Protein AF-A0A950LNH9-F1 (afdb_monomer_lite)

Secondary structure (DSSP, 8-state):
-HHHHHHHHHHHHH-TT-GGGGGHHHHHHHHT-HHHHHHHHHTTTTSHHHHHHHHHHHHHTT-HHHHHHHGGGS---GGG-HHHHHHHHSSS-HHHHHHHHHHHHHS------HHHHHHHHHHHHHTT-HHHHHHHHHHHHHTT---HHHHHH-GGGTTGGGSTTHHHHHHHHHHHHHHHHHHT--

Sequence (186 aa):
LEQSTAECNTALRLDPGNYQFRSCAWAFLDLGDISRARDFVQLDAGSEWAAYVLPSLLMREGNLAEAREAVKHMPTQPRYHRDLLEACLGPRPPAEADRIAQQALTTQPVELDPEIWYYEGAIFAFCGKTDAAIHMFKLAIEQNFCAYSNLLSDPLLAKLRTNPRIDEVLTEASRCQDAVRTAAKP

Radius of gyration: 16.36 Å; chains: 1; bounding box: 38×28×47 Å

Structure (mmCIF, N/CA/C/O backbone):
data_AF-A0A950LNH9-F1
#
_entry.id   AF-A0A950LNH9-F1
#
loop_
_atom_site.group_PDB
_atom_site.id
_atom_site.type_symbol
_atom_site.label_atom_id
_atom_site.label_alt_id
_atom_site.label_comp_id
_atom_site.label_asym_id
_atom_site.label_entity_id
_atom_site.label_seq_id
_atom_site.pdbx_PDB_ins_code
_atom_site.Cartn_x
_atom_site.Cartn_y
_atom_site.Cartn_z
_atom_site.occupancy
_atom_site.B_iso_or_equiv
_atom_site.auth_seq_id
_atom_site.auth_comp_id
_atom_site.auth_asym_id
_atom_site.auth_atom_id
_atom_site.pdbx_PDB_model_num
ATOM 1 N N . LEU A 1 1 ? -3.132 -9.221 -12.613 1.00 77.62 1 LEU A N 1
ATOM 2 C CA . LEU A 1 1 ? -1.839 -9.085 -11.912 1.00 77.62 1 LEU A CA 1
ATOM 3 C C . LEU A 1 1 ? -0.804 -10.076 -12.418 1.00 77.62 1 LEU A C 1
ATOM 5 O O . LEU A 1 1 ? 0.205 -9.610 -12.911 1.00 77.62 1 LEU A O 1
ATOM 9 N N . GLU A 1 2 ? -1.062 -11.387 -12.400 1.00 84.12 2 GLU A N 1
ATOM 10 C CA . GLU A 1 2 ? -0.100 -12.410 -12.871 1.00 84.12 2 GLU A CA 1
ATOM 11 C C . GLU A 1 2 ? 0.455 -12.154 -14.283 1.00 84.12 2 GLU A C 1
ATOM 13 O O . GLU A 1 2 ? 1.656 -12.249 -14.511 1.00 84.12 2 GLU A O 1
ATOM 18 N N . GLN A 1 3 ? -0.401 -11.758 -15.233 1.00 87.94 3 GLN A N 1
ATOM 19 C CA . GLN A 1 3 ? 0.065 -11.374 -16.568 1.00 87.94 3 GLN A CA 1
ATOM 20 C C . GLN A 1 3 ? 0.948 -10.117 -16.526 1.00 87.94 3 GLN A C 1
ATOM 22 O O . GLN A 1 3 ? 1.998 -10.090 -17.152 1.00 87.94 3 GLN A O 1
ATOM 27 N N . SER A 1 4 ? 0.559 -9.098 -15.753 1.00 89.00 4 SER A N 1
ATOM 28 C CA . SER A 1 4 ? 1.340 -7.861 -15.602 1.00 89.00 4 SER A CA 1
ATOM 29 C C . SER A 1 4 ? 2.729 -8.147 -15.025 1.00 89.00 4 SER A C 1
ATOM 31 O O . SER A 1 4 ? 3.734 -7.701 -15.570 1.00 89.00 4 SER A O 1
ATOM 33 N N . THR A 1 5 ? 2.818 -8.974 -13.981 1.00 92.56 5 THR A N 1
ATOM 34 C CA . THR A 1 5 ? 4.102 -9.343 -13.377 1.00 92.56 5 THR A CA 1
ATOM 35 C C . THR A 1 5 ? 4.965 -10.205 -14.303 1.00 92.56 5 THR A C 1
ATOM 37 O O . THR A 1 5 ? 6.188 -10.035 -14.334 1.00 92.56 5 THR A O 1
ATOM 40 N N . ALA A 1 6 ? 4.362 -11.072 -15.123 1.00 94.69 6 ALA A N 1
ATOM 41 C CA . ALA A 1 6 ? 5.075 -11.808 -16.168 1.00 94.69 6 ALA A CA 1
ATOM 42 C C . ALA A 1 6 ? 5.654 -10.879 -17.254 1.00 94.69 6 ALA A C 1
ATOM 44 O O . ALA A 1 6 ? 6.815 -11.042 -17.648 1.00 94.69 6 ALA A O 1
ATOM 45 N N . GLU A 1 7 ? 4.889 -9.878 -17.694 1.00 96.19 7 GLU A N 1
ATOM 46 C CA . GLU A 1 7 ? 5.359 -8.868 -18.648 1.00 96.19 7 GLU A CA 1
ATOM 47 C C . GLU A 1 7 ? 6.460 -7.992 -18.044 1.00 96.19 7 GLU A C 1
ATOM 49 O O . GLU A 1 7 ? 7.495 -7.797 -18.675 1.00 96.19 7 GLU A O 1
ATOM 54 N N . CYS A 1 8 ? 6.323 -7.560 -16.787 1.00 96.94 8 CYS A N 1
ATOM 55 C CA . CYS A 1 8 ? 7.369 -6.837 -16.057 1.00 96.94 8 CYS A CA 1
ATOM 56 C C . CYS A 1 8 ? 8.691 -7.617 -16.003 1.00 96.94 8 CYS A C 1
ATOM 58 O O . CYS A 1 8 ? 9.764 -7.062 -16.245 1.00 96.94 8 CYS A O 1
ATOM 60 N N . ASN A 1 9 ? 8.635 -8.925 -15.733 1.00 96.75 9 ASN A N 1
ATOM 61 C CA . ASN A 1 9 ? 9.821 -9.782 -15.757 1.00 96.75 9 ASN A CA 1
ATOM 62 C C . ASN A 1 9 ? 10.432 -9.898 -17.158 1.00 96.75 9 ASN A C 1
ATOM 64 O O . ASN A 1 9 ? 11.656 -9.932 -17.298 1.00 96.75 9 ASN A O 1
ATOM 68 N N . THR A 1 10 ? 9.597 -9.958 -18.195 1.00 97.75 10 THR A N 1
ATOM 69 C CA . THR A 1 10 ? 10.066 -9.995 -19.582 1.00 97.75 10 THR A CA 1
ATOM 70 C C . THR A 1 10 ? 10.716 -8.677 -19.981 1.00 97.75 10 THR A C 1
ATOM 72 O O . THR A 1 10 ? 11.827 -8.705 -20.506 1.00 97.75 10 THR A O 1
ATOM 75 N N . ALA A 1 11 ? 10.090 -7.545 -19.663 1.00 96.50 11 ALA A N 1
ATOM 76 C CA . ALA A 1 11 ? 10.623 -6.212 -19.910 1.00 96.50 11 ALA A CA 1
ATOM 77 C C . ALA A 1 11 ? 11.984 -6.018 -19.228 1.00 96.50 11 ALA A C 1
ATOM 79 O O . ALA A 1 11 ? 12.954 -5.658 -19.892 1.00 96.50 11 ALA A O 1
ATOM 80 N N . LEU A 1 12 ? 12.101 -6.369 -17.942 1.00 96.44 12 LEU A N 1
ATOM 81 C CA . LEU A 1 12 ? 13.366 -6.254 -17.215 1.00 96.44 12 LEU A CA 1
ATOM 82 C C . LEU A 1 12 ? 14.458 -7.174 -17.783 1.00 96.44 12 LEU A C 1
ATOM 84 O O . LEU A 1 12 ? 15.626 -6.811 -17.807 1.00 96.44 12 LEU A O 1
ATOM 88 N N . ARG A 1 13 ? 14.104 -8.366 -18.272 1.00 96.56 13 ARG A N 1
ATOM 89 C CA . ARG A 1 13 ? 15.067 -9.261 -18.934 1.00 96.56 13 ARG A CA 1
ATOM 90 C C . ARG A 1 13 ? 15.568 -8.696 -20.267 1.00 96.56 13 ARG A C 1
ATOM 92 O O . ARG A 1 13 ? 16.703 -8.979 -20.641 1.00 96.56 13 ARG A O 1
ATOM 99 N N . LEU A 1 14 ? 14.729 -7.951 -20.985 1.00 97.56 14 LEU A N 1
ATOM 100 C CA . LEU A 1 14 ? 15.099 -7.302 -22.245 1.00 97.56 14 LEU A CA 1
ATOM 101 C C . LEU A 1 14 ? 15.956 -6.050 -22.015 1.00 97.56 14 LEU A C 1
ATOM 103 O O . LEU A 1 14 ? 16.849 -5.786 -22.816 1.00 97.56 14 LEU A O 1
ATOM 107 N N . ASP A 1 15 ? 15.716 -5.317 -20.925 1.00 96.62 15 ASP A N 1
ATOM 108 C CA . ASP A 1 15 ? 16.447 -4.094 -20.575 1.00 96.62 15 ASP A CA 1
ATOM 109 C C . ASP A 1 15 ? 16.692 -3.988 -19.047 1.00 96.62 15 ASP A C 1
ATOM 111 O O . ASP A 1 15 ? 15.945 -3.314 -18.329 1.00 96.62 15 ASP A O 1
ATOM 115 N N . PRO A 1 16 ? 17.731 -4.670 -18.514 1.00 92.94 16 PRO A N 1
ATOM 116 C CA . PRO A 1 16 ? 17.936 -4.829 -17.067 1.00 92.94 16 PRO A CA 1
ATOM 117 C C . PRO A 1 16 ? 18.262 -3.549 -16.291 1.00 92.94 16 PRO A C 1
ATOM 119 O O . PRO A 1 16 ? 18.144 -3.535 -15.068 1.00 92.94 16 PRO A O 1
ATOM 122 N N . GLY A 1 17 ? 18.714 -2.492 -16.971 1.00 89.12 17 GLY A N 1
ATOM 123 C CA . GLY A 1 17 ? 19.120 -1.227 -16.346 1.00 89.12 17 GLY A CA 1
ATOM 124 C C . GLY A 1 17 ? 18.025 -0.162 -16.324 1.00 89.12 17 GLY A C 1
ATOM 125 O O . GLY A 1 17 ? 18.263 0.960 -15.877 1.00 89.12 17 GLY A O 1
ATOM 126 N N . ASN A 1 18 ? 16.838 -0.472 -16.844 1.00 94.62 18 ASN A N 1
ATOM 127 C CA . ASN A 1 18 ? 15.805 0.526 -17.053 1.00 94.62 18 ASN A CA 1
ATOM 128 C C . ASN A 1 18 ? 14.981 0.781 -15.792 1.00 94.62 18 ASN A C 1
ATOM 130 O O . ASN A 1 18 ? 14.003 0.092 -15.492 1.00 94.62 18 ASN A O 1
ATOM 134 N N . TYR A 1 19 ? 15.350 1.844 -15.081 1.00 93.94 19 TYR A N 1
ATOM 135 C CA . TYR A 1 19 ? 14.662 2.275 -13.866 1.00 93.94 19 TYR A CA 1
ATOM 136 C C . TYR A 1 19 ? 13.188 2.659 -14.077 1.00 93.94 19 TYR A C 1
ATOM 138 O O . TYR A 1 19 ? 12.436 2.737 -13.107 1.00 93.94 19 TYR A O 1
ATOM 146 N N . GLN A 1 20 ? 12.725 2.864 -15.318 1.00 94.00 20 GLN A N 1
ATOM 147 C CA . GLN A 1 20 ? 11.307 3.134 -15.592 1.00 94.00 20 GLN A CA 1
ATOM 148 C C . GLN A 1 20 ? 10.410 1.948 -15.228 1.00 94.00 20 GLN A C 1
ATOM 150 O O . GLN A 1 20 ? 9.233 2.142 -14.936 1.00 94.00 20 GLN A O 1
ATOM 155 N N . PHE A 1 21 ? 10.957 0.730 -15.166 1.00 95.94 21 PHE A N 1
ATOM 156 C CA . PHE A 1 21 ? 10.206 -0.446 -14.732 1.00 95.94 21 PHE A CA 1
ATOM 157 C C . PHE A 1 21 ? 9.974 -0.500 -13.220 1.00 95.94 21 PHE A C 1
ATOM 159 O O . PHE A 1 21 ? 9.272 -1.395 -12.761 1.00 95.94 21 PHE A O 1
ATOM 166 N N . ARG A 1 22 ? 10.498 0.449 -12.430 1.00 95.38 22 ARG A N 1
ATOM 167 C CA . ARG A 1 22 ? 10.314 0.499 -10.967 1.00 95.38 22 ARG A CA 1
ATOM 168 C C . ARG A 1 22 ? 8.854 0.349 -10.526 1.00 95.38 22 ARG A C 1
ATOM 170 O O . ARG A 1 22 ? 8.584 -0.318 -9.534 1.00 95.38 22 ARG A O 1
ATOM 177 N N . SER A 1 23 ? 7.900 0.895 -11.288 1.00 92.94 23 SER A N 1
ATOM 178 C CA . SER A 1 23 ? 6.466 0.828 -10.970 1.00 92.94 23 SER A CA 1
ATOM 179 C C . SER A 1 23 ? 5.910 -0.597 -10.970 1.00 92.94 23 SER A C 1
ATOM 181 O O . SER A 1 23 ? 4.944 -0.858 -10.256 1.00 92.94 23 SER A O 1
ATOM 183 N N . CYS A 1 24 ? 6.557 -1.543 -11.661 1.00 95.25 24 CYS A N 1
ATOM 184 C CA . CYS A 1 24 ? 6.225 -2.965 -11.580 1.00 95.25 24 CYS A CA 1
ATOM 185 C C . CYS A 1 24 ? 6.283 -3.508 -10.147 1.00 95.25 24 CYS A C 1
ATOM 187 O O . CYS A 1 24 ? 5.613 -4.499 -9.860 1.00 95.25 24 CYS A O 1
ATOM 189 N N . ALA A 1 25 ? 7.027 -2.860 -9.238 1.00 94.75 25 ALA A N 1
ATOM 190 C CA . ALA A 1 25 ? 7.051 -3.223 -7.826 1.00 94.75 25 ALA A CA 1
ATOM 191 C C . ALA A 1 25 ? 5.642 -3.319 -7.220 1.00 94.75 25 ALA A C 1
ATOM 193 O O . ALA A 1 25 ? 5.384 -4.264 -6.482 1.00 94.75 25 ALA A O 1
ATOM 194 N N . TRP A 1 26 ? 4.720 -2.410 -7.566 1.00 90.62 26 TRP A N 1
ATOM 195 C CA . TRP A 1 26 ? 3.351 -2.418 -7.034 1.00 90.62 26 TRP A CA 1
ATOM 196 C C . TRP A 1 26 ? 2.591 -3.691 -7.398 1.00 90.62 26 TRP A C 1
ATOM 198 O O . TRP A 1 26 ? 2.039 -4.343 -6.518 1.00 90.62 26 TRP A O 1
ATOM 208 N N . ALA A 1 27 ? 2.685 -4.141 -8.652 1.00 88.81 27 ALA A N 1
ATOM 209 C CA . ALA A 1 27 ? 2.035 -5.377 -9.084 1.00 88.81 27 ALA A CA 1
ATOM 210 C C . ALA A 1 27 ? 2.547 -6.617 -8.324 1.00 88.81 27 ALA A C 1
ATOM 212 O O . ALA A 1 27 ? 1.777 -7.542 -8.063 1.00 88.81 27 ALA A O 1
ATOM 213 N N . PHE A 1 28 ? 3.833 -6.646 -7.954 1.00 91.56 28 PHE A N 1
ATOM 214 C CA . PHE A 1 28 ? 4.399 -7.716 -7.125 1.00 91.56 28 PHE A CA 1
ATOM 215 C C . PHE A 1 28 ? 4.019 -7.577 -5.644 1.00 91.56 28 PHE A C 1
ATOM 217 O O . PHE A 1 28 ? 3.692 -8.587 -5.022 1.00 91.56 28 PHE A O 1
ATOM 224 N N . LEU A 1 29 ? 3.993 -6.355 -5.091 1.00 88.88 29 LEU A N 1
ATOM 225 C CA . LEU A 1 29 ? 3.504 -6.096 -3.728 1.00 88.88 29 LEU A CA 1
ATOM 226 C C . LEU A 1 29 ? 2.059 -6.571 -3.564 1.00 88.88 29 LEU A C 1
ATOM 228 O O . LEU A 1 29 ? 1.738 -7.232 -2.577 1.00 88.88 29 LEU A O 1
ATOM 232 N N . ASP A 1 30 ? 1.221 -6.293 -4.557 1.00 78.81 30 ASP A N 1
ATOM 233 C CA . ASP A 1 30 ? -0.188 -6.674 -4.586 1.00 78.81 30 ASP A CA 1
ATOM 234 C C . ASP A 1 30 ? -0.394 -8.192 -4.658 1.00 78.81 30 ASP A C 1
ATOM 236 O O . ASP A 1 30 ? -1.303 -8.736 -4.027 1.00 78.81 30 ASP A O 1
ATOM 240 N N . LEU A 1 31 ? 0.474 -8.902 -5.385 1.00 81.06 31 LEU A N 1
ATOM 241 C CA . LEU A 1 31 ? 0.500 -10.369 -5.405 1.00 81.06 31 LEU A CA 1
ATOM 242 C C . LEU A 1 31 ? 1.122 -10.986 -4.143 1.00 81.06 31 LEU A C 1
ATOM 244 O O . LEU A 1 31 ? 1.072 -12.204 -3.980 1.00 81.06 31 LEU A O 1
ATOM 248 N N . GLY A 1 32 ? 1.702 -10.177 -3.254 1.00 83.00 32 GLY A N 1
ATOM 249 C CA . GLY A 1 32 ? 2.413 -10.651 -2.068 1.00 83.00 32 GLY A CA 1
ATOM 250 C C . GLY A 1 32 ? 3.815 -11.199 -2.354 1.00 83.00 32 GLY A C 1
ATOM 251 O O . GLY A 1 32 ? 4.448 -11.742 -1.449 1.00 83.00 32 GLY A O 1
ATOM 252 N N . ASP A 1 33 ? 4.339 -11.039 -3.572 1.00 90.38 33 ASP A N 1
ATOM 253 C CA . ASP A 1 33 ? 5.719 -11.397 -3.913 1.00 90.38 33 ASP A CA 1
ATOM 254 C C . ASP A 1 33 ? 6.658 -10.242 -3.549 1.00 90.38 33 ASP A C 1
ATOM 256 O O . ASP A 1 33 ? 7.157 -9.480 -4.384 1.00 90.38 33 ASP A O 1
ATOM 260 N N . ILE A 1 34 ? 6.861 -10.081 -2.243 1.00 92.19 34 ILE A N 1
ATOM 261 C CA . ILE A 1 34 ? 7.581 -8.926 -1.710 1.00 92.19 34 ILE A CA 1
ATOM 262 C C . ILE A 1 34 ? 9.068 -8.960 -2.079 1.00 92.19 34 ILE A C 1
ATOM 264 O O . ILE A 1 34 ? 9.669 -7.915 -2.334 1.00 92.19 34 ILE A O 1
ATOM 268 N N . SER A 1 35 ? 9.647 -10.162 -2.191 1.00 93.06 35 SER A N 1
ATOM 269 C CA . SER A 1 35 ? 11.028 -10.331 -2.646 1.00 93.06 35 SER A CA 1
ATOM 270 C C . SER A 1 35 ? 11.196 -9.776 -4.053 1.00 93.06 35 SER A C 1
ATOM 272 O O . SER A 1 35 ? 12.129 -9.017 -4.303 1.00 93.06 35 SER A O 1
ATOM 274 N N . ARG A 1 36 ? 10.284 -10.106 -4.974 1.00 94.88 36 ARG A N 1
ATOM 275 C CA . ARG A 1 36 ? 10.401 -9.610 -6.342 1.00 94.88 36 ARG A CA 1
ATOM 276 C C . ARG A 1 36 ? 10.071 -8.128 -6.447 1.00 94.88 36 ARG A C 1
ATOM 278 O O . ARG A 1 36 ? 10.726 -7.417 -7.205 1.00 94.88 36 ARG A O 1
ATOM 285 N N . ALA A 1 37 ? 9.121 -7.634 -5.653 1.00 95.44 37 ALA A N 1
ATOM 286 C CA . ALA A 1 37 ? 8.856 -6.202 -5.561 1.00 95.44 37 ALA A CA 1
ATOM 287 C C . ALA A 1 37 ? 10.114 -5.411 -5.173 1.00 95.44 37 ALA A C 1
ATOM 289 O O . ALA A 1 37 ? 10.392 -4.363 -5.758 1.00 95.44 37 ALA A O 1
ATOM 290 N N . ARG A 1 38 ? 10.906 -5.935 -4.229 1.00 95.56 38 ARG A N 1
ATOM 291 C CA . ARG A 1 38 ? 12.163 -5.323 -3.787 1.00 95.56 38 ARG A CA 1
ATOM 292 C C . ARG A 1 38 ? 13.163 -5.168 -4.929 1.00 95.56 38 ARG A C 1
ATOM 294 O O . ARG A 1 38 ? 13.759 -4.100 -5.033 1.00 95.56 38 ARG A O 1
ATOM 301 N N . ASP A 1 39 ? 13.304 -6.167 -5.799 1.00 95.56 39 ASP A N 1
ATOM 302 C CA . ASP A 1 39 ? 14.185 -6.076 -6.973 1.00 95.56 39 ASP A CA 1
ATOM 303 C C . ASP A 1 39 ? 13.817 -4.879 -7.863 1.00 95.56 39 ASP A C 1
ATOM 305 O O . ASP A 1 39 ? 14.692 -4.130 -8.291 1.00 95.56 39 ASP A O 1
ATOM 309 N N . PHE A 1 40 ? 12.518 -4.662 -8.098 1.00 96.69 40 PHE A N 1
ATOM 310 C CA . PHE A 1 40 ? 12.034 -3.532 -8.894 1.00 96.69 40 PHE A CA 1
ATOM 311 C C . PHE A 1 40 ? 12.202 -2.188 -8.182 1.00 96.69 40 PHE A C 1
ATOM 313 O O . PHE A 1 40 ? 12.528 -1.199 -8.837 1.00 96.69 40 PHE A O 1
ATOM 320 N N . VAL A 1 41 ? 12.049 -2.136 -6.852 1.00 96.19 41 VAL A N 1
ATOM 321 C CA . VAL A 1 41 ? 12.338 -0.914 -6.082 1.00 96.19 41 VAL A CA 1
ATOM 322 C C . VAL A 1 41 ? 13.813 -0.522 -6.194 1.00 96.19 41 VAL A C 1
ATOM 324 O O . VAL A 1 41 ? 14.126 0.661 -6.325 1.00 96.19 41 VAL A O 1
ATOM 327 N N . GLN A 1 42 ? 14.721 -1.502 -6.200 1.00 95.19 42 GLN A N 1
ATOM 328 C CA . GLN A 1 42 ? 16.160 -1.249 -6.304 1.00 95.19 42 GLN A CA 1
ATOM 329 C C . GLN A 1 42 ? 16.601 -0.696 -7.662 1.00 95.19 42 GLN A C 1
ATOM 331 O O . GLN A 1 42 ? 17.677 -0.105 -7.744 1.00 95.19 42 GLN A O 1
ATOM 336 N N . LEU A 1 43 ? 15.775 -0.810 -8.709 1.00 96.19 43 LEU A N 1
ATOM 337 C CA . LEU A 1 43 ? 16.070 -0.185 -10.002 1.00 96.19 43 LEU A CA 1
ATOM 338 C C . LEU A 1 43 ? 16.156 1.344 -9.909 1.00 96.19 43 LEU A C 1
ATOM 340 O O . LEU A 1 43 ? 16.812 1.964 -10.740 1.00 96.19 43 LEU A O 1
ATOM 344 N N . ASP A 1 44 ? 15.509 1.944 -8.908 1.00 96.12 44 ASP A N 1
ATOM 345 C CA . ASP A 1 44 ? 15.474 3.391 -8.687 1.00 96.12 44 ASP A CA 1
ATOM 346 C C . ASP A 1 44 ? 15.974 3.768 -7.283 1.00 96.12 44 ASP A C 1
ATOM 348 O O . ASP A 1 44 ? 15.444 4.667 -6.622 1.00 96.12 44 ASP A O 1
ATOM 352 N N . ALA A 1 45 ? 16.974 3.033 -6.787 1.00 94.50 45 ALA A N 1
ATOM 353 C CA . ALA A 1 45 ? 17.539 3.227 -5.457 1.00 94.50 45 ALA A CA 1
ATOM 354 C C . ALA A 1 45 ? 18.020 4.675 -5.233 1.00 94.50 45 ALA A C 1
ATOM 356 O O . ALA A 1 45 ? 18.727 5.257 -6.054 1.00 94.50 45 ALA A O 1
ATOM 357 N N . GLY A 1 46 ? 17.654 5.252 -4.085 1.00 93.12 46 GLY A N 1
ATOM 358 C CA . GLY A 1 46 ? 18.011 6.627 -3.709 1.00 93.12 46 GLY A CA 1
ATOM 359 C C . GLY A 1 46 ? 17.099 7.717 -4.283 1.00 93.12 46 GLY A C 1
ATOM 360 O O . GLY A 1 46 ? 17.268 8.885 -3.937 1.00 93.12 46 GLY A O 1
ATOM 361 N N . SER A 1 47 ? 16.123 7.361 -5.119 1.00 95.50 47 SER A N 1
ATOM 362 C CA . SER A 1 47 ? 15.122 8.302 -5.624 1.00 95.50 47 SER A CA 1
ATOM 363 C C . SER A 1 47 ? 14.057 8.664 -4.584 1.00 95.50 47 SER A C 1
ATOM 365 O O . SER A 1 47 ? 13.816 7.947 -3.608 1.00 95.50 47 SER A O 1
ATOM 367 N N . GLU A 1 48 ? 13.341 9.758 -4.857 1.00 94.50 48 GLU A N 1
ATOM 368 C CA . GLU A 1 48 ? 12.120 10.135 -4.138 1.00 94.50 48 GLU A CA 1
ATOM 369 C C . GLU A 1 48 ? 11.073 9.004 -4.164 1.00 94.50 48 GLU A C 1
ATOM 371 O O . GLU A 1 48 ? 10.444 8.699 -3.150 1.00 94.50 48 GLU A O 1
ATOM 376 N N . TRP A 1 49 ? 10.917 8.349 -5.318 1.00 94.50 49 TRP A N 1
ATOM 377 C CA . TRP A 1 49 ? 9.940 7.281 -5.509 1.00 94.50 49 TRP A CA 1
ATOM 378 C C . TRP A 1 49 ? 10.287 6.042 -4.674 1.00 94.50 49 TRP A C 1
ATOM 380 O O . TRP A 1 49 ? 9.417 5.494 -3.998 1.00 94.50 49 TRP A O 1
ATOM 390 N N . ALA A 1 50 ? 11.558 5.634 -4.642 1.00 96.06 50 ALA A N 1
ATOM 391 C CA . ALA A 1 50 ? 11.987 4.501 -3.826 1.00 96.06 50 ALA A CA 1
ATOM 392 C C . ALA A 1 50 ? 11.820 4.790 -2.327 1.00 96.06 50 ALA A C 1
ATOM 394 O O . ALA A 1 50 ? 11.384 3.912 -1.582 1.00 96.06 50 ALA A O 1
ATOM 395 N N . ALA A 1 51 ? 12.090 6.026 -1.888 1.00 96.50 51 ALA A N 1
ATOM 396 C CA . ALA A 1 51 ? 11.845 6.449 -0.508 1.00 96.50 51 ALA A CA 1
ATOM 397 C C . ALA A 1 51 ? 10.352 6.408 -0.131 1.00 96.50 51 ALA A C 1
ATOM 399 O O . ALA A 1 51 ? 10.021 6.077 1.006 1.00 96.50 51 ALA A O 1
ATOM 400 N N . TYR A 1 52 ? 9.455 6.698 -1.078 1.00 95.12 52 TYR A N 1
ATOM 401 C CA . TYR A 1 52 ? 8.005 6.561 -0.907 1.00 95.12 52 TYR A CA 1
ATOM 402 C C . TYR A 1 52 ? 7.553 5.093 -0.791 1.00 95.12 52 TYR A C 1
ATOM 404 O O . TYR A 1 52 ? 6.767 4.758 0.094 1.00 95.12 52 TYR A O 1
ATOM 412 N N . VAL A 1 53 ? 8.050 4.199 -1.651 1.00 95.44 53 VAL A N 1
ATOM 413 C CA . VAL A 1 53 ? 7.588 2.796 -1.688 1.00 95.44 53 VAL A CA 1
ATOM 414 C C . VAL A 1 53 ? 8.167 1.953 -0.548 1.00 95.44 53 VAL A C 1
ATOM 416 O O . VAL A 1 53 ? 7.507 1.031 -0.063 1.00 95.44 53 VAL A O 1
ATOM 419 N N . LEU A 1 54 ? 9.381 2.264 -0.085 1.00 96.06 54 LEU A N 1
ATOM 420 C CA . LEU A 1 54 ? 10.120 1.434 0.869 1.00 96.06 54 LEU A CA 1
ATOM 421 C C . LEU A 1 54 ? 9.351 1.113 2.171 1.00 96.06 54 LEU A C 1
ATOM 423 O O . LEU A 1 54 ? 9.313 -0.065 2.535 1.00 96.06 54 LEU A O 1
ATOM 427 N N . PRO A 1 55 ? 8.698 2.065 2.870 1.00 96.00 55 PRO A N 1
ATOM 428 C CA . PRO A 1 55 ? 7.926 1.744 4.074 1.00 96.00 55 PRO A CA 1
ATOM 429 C C . PRO A 1 55 ? 6.791 0.754 3.798 1.00 96.00 55 PRO A C 1
ATOM 431 O O . PRO A 1 55 ? 6.604 -0.193 4.556 1.00 96.00 55 PRO A O 1
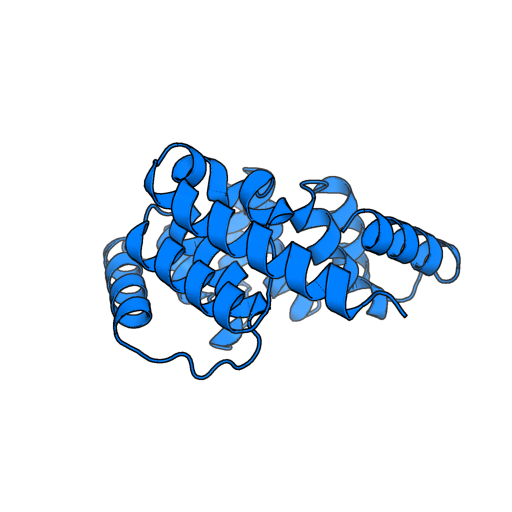ATOM 434 N N . SER A 1 56 ? 6.087 0.916 2.675 1.00 94.25 56 SER A N 1
ATOM 435 C CA . SER A 1 56 ? 5.001 0.026 2.237 1.00 94.25 56 SER A CA 1
ATOM 436 C C . SER A 1 56 ? 5.464 -1.405 2.016 1.00 94.25 56 SER A C 1
ATOM 438 O O . SER A 1 56 ? 4.740 -2.351 2.335 1.00 94.25 56 SER A O 1
ATOM 440 N N . LEU A 1 57 ? 6.659 -1.552 1.446 1.00 95.69 57 LEU A N 1
ATOM 441 C CA . LEU A 1 57 ? 7.299 -2.836 1.217 1.00 95.69 57 LEU A CA 1
ATOM 442 C C . LEU A 1 57 ? 7.658 -3.489 2.557 1.00 95.69 57 LEU A C 1
ATOM 444 O O . LEU A 1 57 ? 7.224 -4.605 2.829 1.00 95.69 57 LEU A O 1
ATOM 448 N N . LEU A 1 58 ? 8.351 -2.760 3.437 1.00 96.06 58 LEU A N 1
ATOM 449 C CA . LEU A 1 58 ? 8.769 -3.249 4.757 1.00 96.06 58 LEU A CA 1
ATOM 450 C C . LEU A 1 58 ? 7.579 -3.644 5.643 1.00 96.06 58 LEU A C 1
ATOM 452 O O . LEU A 1 58 ? 7.632 -4.657 6.340 1.00 96.06 58 LEU A O 1
ATOM 456 N N . MET A 1 59 ? 6.47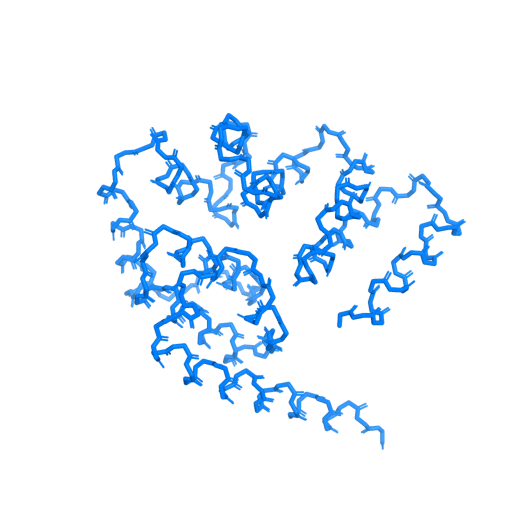5 -2.893 5.593 1.00 95.31 59 MET A N 1
ATO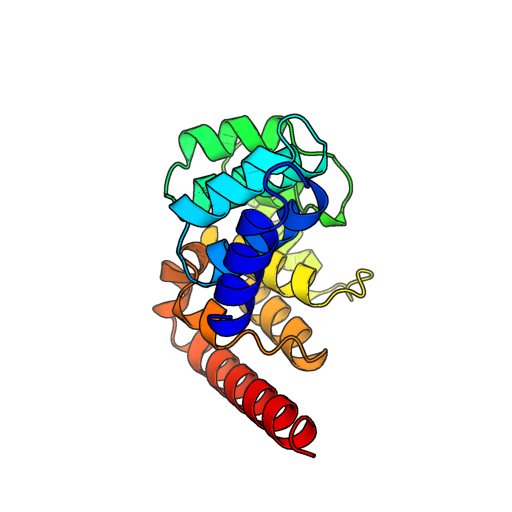M 457 C CA . MET A 1 59 ? 5.249 -3.248 6.313 1.00 95.31 59 MET A CA 1
ATOM 458 C C . MET A 1 59 ? 4.660 -4.577 5.833 1.00 95.31 59 MET A C 1
ATOM 460 O O . MET A 1 59 ? 4.213 -5.371 6.660 1.00 95.31 59 MET A O 1
ATOM 464 N N . ARG A 1 60 ? 4.685 -4.845 4.521 1.00 93.31 60 ARG A N 1
ATOM 465 C CA . ARG A 1 60 ? 4.189 -6.104 3.942 1.00 93.31 60 ARG A CA 1
ATOM 466 C C . ARG A 1 60 ? 5.112 -7.293 4.207 1.00 93.31 60 ARG A C 1
ATOM 468 O O . ARG A 1 60 ? 4.623 -8.413 4.297 1.00 93.31 60 ARG A O 1
ATOM 475 N N . GLU A 1 61 ? 6.405 -7.057 4.418 1.00 92.69 61 GLU A N 1
ATOM 476 C CA . GLU A 1 61 ? 7.343 -8.069 4.937 1.00 92.69 61 GLU A CA 1
ATOM 477 C C . GLU A 1 61 ? 7.174 -8.334 6.442 1.00 92.69 61 GLU A C 1
ATOM 479 O O . GLU A 1 61 ? 7.747 -9.282 6.975 1.00 92.69 61 GLU A O 1
ATOM 484 N N . GLY A 1 62 ? 6.420 -7.489 7.153 1.00 93.19 62 GLY A N 1
ATOM 485 C CA . GLY A 1 62 ? 6.310 -7.529 8.611 1.00 93.19 62 GLY A CA 1
ATOM 486 C C . GLY A 1 62 ? 7.484 -6.868 9.345 1.00 93.19 62 GLY A C 1
ATOM 487 O O . GLY A 1 62 ? 7.537 -6.913 10.575 1.00 93.19 62 GLY A O 1
ATOM 488 N N . ASN A 1 63 ? 8.399 -6.205 8.633 1.00 96.06 63 ASN A N 1
ATOM 489 C CA . ASN A 1 63 ? 9.541 -5.505 9.216 1.00 96.06 63 ASN A CA 1
ATOM 490 C C . ASN A 1 63 ? 9.162 -4.087 9.684 1.00 96.06 63 ASN A C 1
ATOM 492 O O . ASN A 1 63 ? 9.576 -3.067 9.130 1.00 96.06 63 ASN A O 1
ATOM 496 N N . LEU A 1 64 ? 8.332 -4.019 10.728 1.00 95.94 64 LEU A N 1
ATOM 497 C CA . LEU A 1 64 ? 7.759 -2.759 11.218 1.00 95.94 64 LEU A CA 1
ATOM 498 C C . LEU A 1 64 ? 8.799 -1.800 11.813 1.00 95.94 64 LEU A C 1
ATOM 500 O O . LEU A 1 64 ? 8.604 -0.586 11.774 1.00 95.94 64 LEU A O 1
ATOM 504 N N . ALA A 1 65 ? 9.893 -2.332 12.364 1.00 96.31 65 ALA A N 1
ATOM 505 C CA . ALA A 1 65 ? 10.966 -1.520 12.926 1.00 96.31 65 ALA A CA 1
ATOM 506 C C . ALA A 1 65 ? 11.685 -0.726 11.828 1.00 96.31 65 ALA A C 1
ATOM 508 O O . ALA A 1 65 ? 11.830 0.489 11.947 1.00 96.31 65 ALA A O 1
ATOM 509 N N . GLU A 1 66 ? 12.061 -1.383 10.729 1.00 96.88 66 GLU A N 1
ATOM 510 C CA . GLU A 1 66 ? 12.663 -0.693 9.587 1.00 96.88 66 GLU A CA 1
ATOM 511 C C . GLU A 1 66 ? 11.652 0.200 8.868 1.00 96.88 66 GLU A C 1
ATOM 513 O O . GLU A 1 66 ? 12.006 1.310 8.478 1.00 96.88 66 GLU A O 1
ATOM 518 N N . ALA A 1 67 ? 10.383 -0.215 8.750 1.00 97.31 67 ALA A N 1
ATOM 519 C CA . ALA A 1 67 ? 9.339 0.632 8.168 1.00 97.31 67 ALA A CA 1
ATOM 520 C C . ALA A 1 67 ? 9.211 1.969 8.922 1.00 97.31 67 ALA A C 1
ATOM 522 O O . ALA A 1 67 ? 9.090 3.032 8.308 1.00 97.31 67 ALA A O 1
ATOM 523 N N . ARG A 1 68 ? 9.293 1.925 10.260 1.00 96.69 68 ARG A N 1
ATOM 524 C CA . ARG A 1 68 ? 9.261 3.105 11.134 1.00 96.69 68 ARG A CA 1
ATOM 525 C C . ARG A 1 68 ? 10.461 4.034 10.948 1.00 96.69 68 ARG A C 1
ATOM 527 O O . ARG A 1 68 ? 10.327 5.239 11.160 1.00 96.69 68 ARG A O 1
ATOM 534 N N . GLU A 1 69 ? 11.625 3.512 10.589 1.00 96.88 69 GLU A N 1
ATOM 535 C CA . GLU A 1 69 ? 12.774 4.355 10.254 1.00 96.88 69 GLU A CA 1
ATOM 536 C C . GLU A 1 69 ? 12.645 4.911 8.832 1.00 96.88 69 GLU A C 1
ATOM 538 O O . GLU A 1 69 ? 12.811 6.112 8.623 1.00 96.88 69 GLU A O 1
ATOM 543 N N . ALA A 1 70 ? 12.238 4.079 7.873 1.00 96.56 70 ALA A N 1
ATOM 544 C CA . ALA A 1 70 ? 12.087 4.460 6.473 1.00 96.56 70 ALA A CA 1
ATOM 545 C C . ALA A 1 70 ? 11.056 5.585 6.265 1.00 96.56 70 ALA A C 1
ATOM 547 O O . ALA A 1 70 ? 11.311 6.508 5.491 1.00 96.56 70 ALA A O 1
ATOM 548 N N . VAL A 1 71 ? 9.933 5.579 7.000 1.00 96.75 71 VAL A N 1
ATOM 549 C CA . VAL A 1 71 ? 8.885 6.615 6.876 1.00 96.75 71 VAL A CA 1
ATOM 550 C C . VAL A 1 71 ? 9.411 8.032 7.160 1.00 96.75 71 VAL A C 1
ATOM 552 O O . VAL A 1 71 ? 8.929 9.006 6.588 1.00 96.75 71 VAL A O 1
ATOM 555 N N . LYS A 1 72 ? 10.463 8.177 7.980 1.00 94.38 72 LYS A N 1
ATOM 556 C CA . LYS A 1 72 ? 11.067 9.485 8.301 1.00 94.38 72 LYS A CA 1
ATOM 557 C C . LYS A 1 72 ? 11.726 10.141 7.087 1.00 94.38 72 LYS A C 1
ATOM 559 O O . LYS A 1 72 ? 11.838 11.369 7.041 1.00 94.38 72 LYS A O 1
ATOM 564 N N . HIS A 1 73 ? 12.144 9.323 6.124 1.00 94.56 73 HIS A N 1
ATOM 565 C CA . HIS A 1 73 ? 12.795 9.733 4.884 1.00 94.56 73 HIS A CA 1
ATOM 566 C C . HIS A 1 73 ? 11.817 9.869 3.716 1.00 94.56 73 HIS A C 1
ATOM 568 O O . HIS A 1 73 ? 12.237 10.239 2.621 1.00 94.56 73 HIS A O 1
ATOM 574 N N . MET A 1 74 ? 10.523 9.605 3.935 1.00 95.94 74 MET A N 1
ATOM 575 C CA . MET A 1 74 ? 9.528 9.776 2.888 1.00 95.94 74 MET A CA 1
ATOM 576 C C . MET A 1 74 ? 9.397 11.242 2.466 1.00 95.94 74 MET A C 1
ATOM 578 O O . MET A 1 74 ? 9.494 12.151 3.304 1.00 95.94 74 MET A O 1
ATOM 582 N N . PRO A 1 75 ? 9.079 11.486 1.192 1.00 94.81 75 PRO A N 1
ATOM 583 C CA . PRO A 1 75 ? 8.683 12.806 0.728 1.00 94.81 75 PRO A CA 1
ATOM 584 C C . PRO A 1 75 ? 7.381 13.261 1.422 1.00 94.81 75 PRO A C 1
ATOM 586 O O . PRO A 1 75 ? 6.608 12.444 1.925 1.00 94.81 75 PRO A O 1
ATOM 589 N N . THR A 1 76 ? 7.141 14.571 1.499 1.00 93.44 76 THR A N 1
ATOM 590 C CA . THR A 1 76 ? 6.034 15.155 2.287 1.00 93.44 76 THR A CA 1
ATOM 591 C C . THR A 1 76 ? 4.798 15.512 1.462 1.00 93.44 76 THR A C 1
ATOM 593 O O . THR A 1 76 ? 3.855 16.094 2.001 1.00 93.44 76 THR A O 1
ATOM 596 N N . GLN A 1 77 ? 4.778 15.192 0.165 1.00 90.69 77 GLN A N 1
ATOM 597 C CA . GLN A 1 77 ? 3.615 15.429 -0.684 1.00 90.69 77 GLN A CA 1
ATOM 598 C C . GLN A 1 77 ? 2.407 14.639 -0.142 1.00 90.69 77 GLN A C 1
ATOM 600 O O . GLN A 1 77 ? 2.549 13.445 0.131 1.00 90.69 77 GLN A O 1
ATOM 605 N N . PRO A 1 78 ? 1.215 15.261 -0.024 1.00 87.81 78 PRO A N 1
ATOM 606 C CA . PRO A 1 78 ? 0.048 14.629 0.600 1.00 87.81 78 PRO A CA 1
ATOM 607 C C . PRO A 1 78 ? -0.326 13.260 0.021 1.00 87.81 78 PRO A C 1
ATOM 609 O O . PRO A 1 78 ? -0.650 12.353 0.779 1.00 87.81 78 PRO A O 1
ATOM 612 N N . ARG A 1 79 ? -0.183 13.078 -1.299 1.00 87.94 79 ARG A N 1
ATOM 613 C CA . ARG A 1 79 ? -0.489 11.819 -2.002 1.00 87.94 79 ARG A CA 1
ATOM 614 C C . ARG A 1 79 ? 0.307 10.598 -1.522 1.00 87.94 79 ARG A C 1
ATOM 616 O O . ARG A 1 79 ? -0.020 9.475 -1.874 1.00 87.94 79 ARG A O 1
ATOM 623 N N . TYR A 1 80 ? 1.397 10.805 -0.782 1.00 91.44 80 TYR A N 1
ATOM 624 C CA . TYR A 1 80 ? 2.220 9.718 -0.254 1.00 91.44 80 TYR A CA 1
ATOM 625 C C . TYR A 1 80 ? 1.791 9.259 1.144 1.00 91.44 80 TYR A C 1
ATOM 627 O O . TYR A 1 80 ? 2.362 8.299 1.653 1.00 91.44 80 TYR A O 1
ATOM 635 N N . HIS A 1 81 ? 0.820 9.932 1.777 1.00 93.62 81 HIS A N 1
ATOM 636 C CA . HIS A 1 81 ? 0.251 9.556 3.080 1.00 93.62 81 HIS A CA 1
ATOM 637 C C . HIS A 1 81 ? 1.305 9.315 4.179 1.00 93.62 81 HIS A C 1
ATOM 639 O O . HIS A 1 81 ? 1.148 8.463 5.059 1.00 93.62 81 HIS A O 1
ATOM 645 N N . ARG A 1 82 ? 2.412 10.071 4.136 1.00 95.50 82 ARG A N 1
ATOM 646 C CA . ARG A 1 82 ? 3.512 9.963 5.106 1.00 95.50 82 ARG A CA 1
ATOM 647 C C . ARG A 1 82 ? 3.018 10.160 6.541 1.00 95.50 82 ARG A C 1
ATOM 649 O O . ARG A 1 82 ? 3.448 9.450 7.442 1.00 95.50 82 ARG A O 1
ATOM 656 N N . ASP A 1 83 ? 2.144 11.133 6.763 1.00 94.88 83 ASP A N 1
ATOM 657 C CA . ASP A 1 83 ? 1.561 11.437 8.069 1.00 94.88 83 ASP A CA 1
ATOM 658 C C . ASP A 1 83 ? 0.719 10.285 8.624 1.00 94.88 83 ASP A C 1
ATOM 660 O O . ASP A 1 83 ? 0.844 9.951 9.805 1.00 94.88 83 ASP A O 1
ATOM 664 N N . LEU A 1 84 ? -0.076 9.639 7.771 1.00 95.50 84 LEU A N 1
ATOM 665 C CA . LEU A 1 84 ? -0.839 8.450 8.128 1.00 95.50 84 LEU A CA 1
ATOM 666 C C . LEU A 1 84 ? 0.091 7.279 8.474 1.00 95.50 84 LEU A C 1
ATOM 668 O O . LEU A 1 84 ? -0.086 6.643 9.514 1.00 95.50 84 LEU A O 1
ATOM 672 N N . LEU A 1 85 ? 1.129 7.027 7.671 1.00 96.00 85 LEU A N 1
ATOM 673 C CA . LEU A 1 85 ? 2.133 6.001 7.973 1.00 96.00 85 LEU A CA 1
ATOM 674 C C . LEU A 1 85 ? 2.869 6.286 9.289 1.00 96.00 85 LEU A C 1
ATOM 676 O O . LEU A 1 85 ? 3.031 5.386 10.112 1.00 96.00 85 LEU A O 1
ATOM 680 N N . GLU A 1 86 ? 3.267 7.534 9.541 1.00 96.00 86 GLU A N 1
ATOM 681 C CA . GLU A 1 86 ? 3.875 7.953 10.809 1.00 96.00 86 GLU A CA 1
ATOM 682 C C . GLU A 1 86 ? 2.917 7.766 12.001 1.00 96.00 86 GLU A C 1
ATOM 684 O O . GLU A 1 86 ? 3.352 7.415 13.100 1.00 96.00 86 GLU A O 1
ATOM 689 N N . ALA A 1 87 ? 1.612 7.968 11.815 1.00 94.75 87 ALA A N 1
ATOM 690 C CA . ALA A 1 87 ? 0.614 7.711 12.852 1.00 94.75 87 ALA A CA 1
ATOM 691 C C . ALA A 1 87 ? 0.403 6.212 13.106 1.00 94.75 87 ALA A C 1
ATOM 693 O O . ALA A 1 87 ? 0.247 5.796 14.254 1.00 94.75 87 ALA A O 1
ATOM 694 N N . CYS A 1 88 ? 0.465 5.390 12.060 1.00 93.75 88 CYS A N 1
ATOM 695 C CA . CYS A 1 88 ? 0.253 3.947 12.147 1.00 93.75 88 CYS A CA 1
ATOM 696 C C . CYS A 1 88 ? 1.506 3.175 12.612 1.00 93.75 88 CYS A C 1
ATOM 698 O O . CYS A 1 88 ? 1.372 2.120 13.233 1.00 93.75 88 CYS A O 1
ATOM 700 N N . LEU A 1 89 ? 2.714 3.706 12.383 1.00 94.44 89 LEU A N 1
ATOM 701 C CA . LEU A 1 89 ? 3.996 3.106 12.795 1.00 94.44 89 LEU A CA 1
ATOM 702 C C . LEU A 1 89 ? 4.539 3.656 14.128 1.00 94.44 89 LEU A C 1
ATOM 704 O O . LEU A 1 89 ? 5.516 3.131 14.667 1.00 94.44 89 LEU A O 1
ATOM 708 N N . GLY A 1 90 ? 3.930 4.712 14.678 1.00 88.38 90 GLY A N 1
ATOM 709 C CA . GLY A 1 90 ? 4.244 5.243 16.008 1.00 88.38 90 GLY A CA 1
ATOM 710 C C . GLY A 1 90 ? 5.235 6.418 16.125 1.00 88.38 90 GLY A C 1
ATOM 711 O O . GLY A 1 90 ? 5.542 6.791 17.259 1.00 88.38 90 GLY A O 1
ATOM 712 N N . PRO A 1 91 ? 5.789 7.033 15.058 1.00 84.50 91 PRO A N 1
ATOM 713 C CA . PRO A 1 91 ? 6.401 8.362 15.170 1.00 84.50 91 PRO A CA 1
ATOM 714 C C . PRO A 1 91 ? 5.433 9.475 15.599 1.00 84.50 91 PRO A C 1
ATOM 716 O O . PRO A 1 91 ? 5.881 10.470 16.166 1.00 84.50 91 PRO A O 1
ATOM 719 N N . ARG A 1 92 ?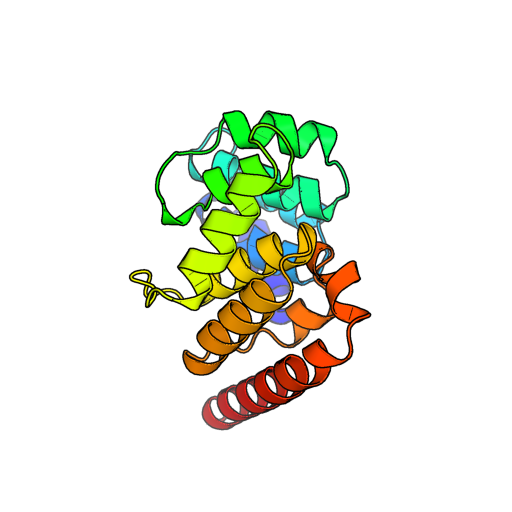 4.125 9.313 15.361 1.00 88.38 92 ARG A N 1
ATOM 720 C CA . ARG A 1 92 ? 3.078 10.248 15.805 1.00 88.38 92 ARG A CA 1
ATOM 721 C C . ARG A 1 92 ? 2.162 9.641 16.876 1.00 88.38 92 ARG A C 1
ATOM 723 O O . ARG A 1 92 ? 2.101 8.418 17.012 1.00 88.38 92 ARG A O 1
ATOM 730 N N . PRO A 1 93 ? 1.432 10.478 17.640 1.00 88.56 93 PRO A N 1
ATOM 731 C CA . PRO A 1 93 ? 0.436 10.001 18.594 1.00 88.56 93 PRO A CA 1
ATOM 732 C C . PRO A 1 93 ? -0.672 9.178 17.909 1.00 88.56 93 PRO A C 1
ATOM 734 O O . PRO A 1 93 ? -1.127 9.577 16.837 1.00 88.56 93 PRO A O 1
ATOM 737 N N . PRO A 1 94 ? -1.199 8.109 18.540 1.00 82.19 94 PRO A N 1
ATOM 738 C CA . PRO A 1 94 ? -2.280 7.297 17.964 1.00 82.19 94 PRO A CA 1
ATOM 739 C C . PRO A 1 94 ? -3.543 8.089 17.590 1.00 82.19 94 PRO A C 1
ATOM 741 O O . PRO A 1 94 ? -4.208 7.758 16.611 1.00 82.19 94 PRO A O 1
ATOM 744 N N . ALA A 1 95 ? -3.834 9.167 18.329 1.00 91.44 95 ALA A N 1
ATOM 745 C CA . ALA A 1 95 ? -4.957 10.067 18.059 1.00 91.44 95 ALA A CA 1
ATOM 746 C C . ALA A 1 95 ? -4.869 10.748 16.681 1.00 91.44 95 ALA A C 1
ATOM 748 O O . ALA A 1 95 ? -5.888 11.160 16.130 1.00 91.44 95 ALA A O 1
ATOM 749 N N . GLU A 1 96 ? -3.671 10.849 16.101 1.00 94.56 96 GLU A N 1
ATOM 750 C CA . GLU A 1 96 ? -3.501 11.396 14.758 1.00 94.56 96 GLU A CA 1
ATOM 751 C C . GLU A 1 96 ? -4.084 10.457 13.695 1.00 94.56 96 GLU A C 1
ATOM 753 O O . GLU A 1 96 ? -4.762 10.917 12.781 1.00 94.56 96 GLU A O 1
ATOM 758 N N . ALA A 1 97 ? -3.917 9.138 13.850 1.00 94.19 97 ALA A N 1
ATOM 759 C CA . ALA A 1 97 ? -4.529 8.169 12.942 1.00 94.19 97 ALA A CA 1
ATOM 760 C C . ALA A 1 97 ? -6.064 8.214 13.031 1.00 94.19 97 ALA A C 1
ATOM 762 O O . ALA A 1 97 ? -6.738 8.018 12.025 1.00 94.19 97 ALA A O 1
ATOM 763 N N . ASP A 1 98 ? -6.628 8.477 14.218 1.00 95.19 98 ASP A N 1
ATOM 764 C CA . ASP A 1 98 ? -8.074 8.692 14.383 1.00 95.19 98 ASP A CA 1
ATOM 765 C C . ASP A 1 98 ? -8.547 9.956 13.665 1.00 95.19 98 ASP A C 1
ATOM 767 O O . ASP A 1 98 ? -9.557 9.927 12.964 1.00 95.19 98 ASP A O 1
ATOM 771 N N . ARG A 1 99 ? -7.800 11.058 13.794 1.00 96.06 99 ARG A N 1
ATOM 772 C CA . ARG A 1 99 ? -8.110 12.320 13.113 1.00 96.06 99 ARG A CA 1
ATOM 773 C C . ARG A 1 99 ? -8.093 12.161 11.594 1.00 96.06 99 ARG A C 1
ATOM 775 O O . ARG A 1 99 ? -9.048 12.579 10.943 1.00 96.06 99 ARG A O 1
ATOM 782 N N . ILE A 1 100 ? -7.045 11.543 11.049 1.00 95.75 100 ILE A N 1
ATOM 783 C CA . ILE A 1 100 ? -6.905 11.309 9.605 1.00 95.75 100 ILE A CA 1
ATOM 784 C C . ILE A 1 100 ? -8.019 10.373 9.108 1.00 95.75 100 ILE A C 1
ATOM 786 O O . ILE A 1 100 ? -8.667 10.670 8.110 1.00 95.75 100 ILE A O 1
ATOM 790 N N . ALA A 1 101 ? -8.328 9.300 9.847 1.00 96.62 101 ALA A N 1
ATOM 791 C CA . ALA A 1 101 ? -9.426 8.394 9.502 1.00 96.62 101 ALA A CA 1
ATOM 792 C C . ALA A 1 101 ? -10.793 9.099 9.472 1.00 96.62 101 ALA A C 1
ATOM 794 O O . ALA A 1 101 ? -11.589 8.853 8.571 1.00 96.62 101 ALA A O 1
ATOM 795 N N . GLN A 1 102 ? -11.069 9.996 10.424 1.00 96.31 102 GLN A N 1
ATOM 796 C CA . GLN A 1 102 ? -12.296 10.798 10.402 1.00 96.31 102 GLN A CA 1
ATOM 797 C C . GLN A 1 102 ? -12.336 11.748 9.202 1.00 96.31 102 GLN A C 1
ATOM 799 O O . GLN A 1 102 ? -13.366 11.854 8.545 1.00 96.31 102 GLN A O 1
ATOM 804 N N . GLN A 1 103 ? -11.216 12.396 8.872 1.00 94.44 103 GLN A N 1
ATOM 805 C CA . GLN A 1 103 ? -11.137 13.271 7.700 1.00 94.44 103 GLN A CA 1
ATOM 806 C C . GLN A 1 103 ? -11.412 12.520 6.397 1.00 94.44 103 GLN A C 1
ATOM 808 O O . GLN A 1 103 ? -12.149 13.044 5.561 1.00 94.44 103 GLN A O 1
ATOM 813 N N . ALA A 1 104 ? -10.880 11.304 6.256 1.00 93.31 104 ALA A N 1
ATOM 814 C CA . ALA A 1 104 ? -11.120 10.444 5.102 1.00 93.31 104 ALA A CA 1
ATOM 815 C C . ALA A 1 104 ? -12.603 10.068 4.943 1.00 93.31 104 ALA A C 1
ATOM 817 O O . ALA A 1 104 ? -13.070 9.908 3.825 1.00 93.31 104 ALA A O 1
ATOM 818 N N . LEU A 1 105 ? -13.364 9.972 6.040 1.00 93.81 105 LEU A N 1
ATOM 819 C CA . LEU A 1 105 ? -14.804 9.681 6.009 1.00 93.81 105 LEU A CA 1
ATOM 820 C C . LEU A 1 105 ? -15.680 10.893 5.664 1.00 93.81 105 LEU A C 1
ATOM 822 O O . LEU A 1 105 ? -16.813 10.721 5.219 1.00 93.81 105 LEU A O 1
ATOM 826 N N . THR A 1 106 ? -15.209 12.115 5.925 1.00 91.44 106 THR A N 1
ATOM 827 C CA . THR A 1 106 ? -16.030 13.332 5.788 1.00 91.44 106 THR A CA 1
ATOM 828 C C . THR A 1 106 ? -15.640 14.217 4.614 1.00 91.44 106 THR A C 1
ATOM 830 O O . THR A 1 106 ? -16.373 15.149 4.285 1.00 91.44 106 THR A O 1
ATOM 833 N N . THR A 1 107 ? -14.475 13.981 4.016 1.00 85.62 107 THR A N 1
ATOM 834 C CA . THR A 1 107 ? -13.903 14.849 2.986 1.00 85.62 107 THR A CA 1
ATOM 835 C C . THR A 1 107 ? -13.867 14.105 1.670 1.00 85.62 107 THR A C 1
ATOM 837 O O . THR A 1 107 ? -13.361 12.990 1.601 1.00 85.62 107 THR A O 1
ATOM 840 N N . GLN A 1 108 ? -14.366 14.734 0.608 1.00 78.38 108 GLN A N 1
ATOM 841 C CA . GLN A 1 108 ? -14.232 14.160 -0.721 1.00 78.38 108 GLN A CA 1
ATOM 842 C C . GLN A 1 108 ? -12.756 14.202 -1.153 1.00 78.38 108 GLN A C 1
ATOM 844 O O . GLN A 1 108 ? -12.146 15.275 -1.070 1.00 78.38 108 GLN A O 1
ATOM 849 N N . PRO A 1 109 ? -12.171 13.077 -1.600 1.00 77.94 109 PRO A N 1
ATOM 850 C CA . PRO A 1 109 ? -10.785 13.067 -2.042 1.00 77.94 109 PRO A CA 1
ATOM 851 C C . PRO A 1 109 ? -10.567 14.015 -3.223 1.00 77.94 109 PRO A C 1
ATOM 853 O O . PRO A 1 109 ? -11.371 14.068 -4.153 1.00 77.94 109 PRO A O 1
ATOM 856 N N . VAL A 1 110 ? -9.466 14.766 -3.175 1.00 78.12 110 VAL A N 1
ATOM 857 C CA . VAL A 1 110 ? -9.006 15.612 -4.292 1.00 78.12 110 VAL A CA 1
ATOM 858 C C . VAL A 1 110 ? -8.150 14.807 -5.274 1.00 78.12 110 VAL A C 1
ATOM 860 O O . VAL A 1 110 ? -8.075 15.150 -6.451 1.00 78.12 110 VAL A O 1
ATOM 863 N N . GLU A 1 111 ? -7.503 13.745 -4.788 1.00 81.12 111 GLU A N 1
ATOM 864 C CA . GLU A 1 111 ? -6.746 12.802 -5.612 1.00 81.12 111 GLU A CA 1
ATOM 865 C C . GLU A 1 111 ? -7.686 12.108 -6.601 1.00 81.12 111 GLU A C 1
ATOM 867 O O . GLU A 1 111 ? -8.755 11.667 -6.198 1.00 81.12 111 GLU A O 1
ATOM 872 N N . LEU A 1 112 ? -7.303 12.041 -7.876 1.00 83.88 112 LEU A N 1
ATOM 873 C CA . LEU A 1 112 ? -8.124 11.456 -8.943 1.00 83.88 112 LEU A CA 1
ATOM 874 C C . LEU A 1 112 ? -7.719 10.019 -9.265 1.00 83.88 112 LEU A C 1
ATOM 876 O O . LEU A 1 112 ? -8.462 9.330 -9.962 1.00 83.88 112 LEU A O 1
ATOM 880 N N . ASP A 1 113 ? -6.548 9.588 -8.799 1.00 89.19 113 ASP A N 1
ATOM 881 C CA . ASP A 1 113 ? -6.061 8.232 -8.996 1.00 89.19 113 ASP A CA 1
ATOM 882 C C . ASP A 1 113 ? -6.664 7.270 -7.950 1.00 89.19 113 ASP A C 1
ATOM 884 O O . ASP A 1 113 ? -6.315 7.343 -6.765 1.00 89.19 113 ASP A O 1
ATOM 888 N N . PRO A 1 114 ? -7.551 6.342 -8.355 1.00 92.19 114 PRO A N 1
ATOM 889 C CA . PRO A 1 114 ? -8.178 5.414 -7.423 1.00 92.19 114 PRO A CA 1
ATOM 890 C C . PRO A 1 114 ? -7.212 4.360 -6.856 1.00 92.19 114 PRO A C 1
ATOM 892 O O . PRO A 1 114 ? -7.530 3.743 -5.837 1.00 92.19 114 PRO A O 1
ATOM 895 N N . GLU A 1 115 ? -6.025 4.171 -7.449 1.00 90.75 115 GLU A N 1
ATOM 896 C CA . GLU A 1 115 ? -4.970 3.328 -6.868 1.00 90.75 115 GLU A CA 1
ATOM 897 C C . GLU A 1 115 ? -4.470 3.914 -5.537 1.00 90.75 115 GLU A C 1
ATOM 899 O O . GLU A 1 115 ? -4.234 3.180 -4.572 1.00 90.75 115 GLU A O 1
ATOM 904 N N . ILE A 1 116 ? -4.394 5.246 -5.440 1.00 91.75 116 ILE A N 1
ATOM 905 C CA . ILE A 1 116 ? -3.983 5.939 -4.214 1.00 91.75 116 ILE A CA 1
ATOM 906 C C . ILE A 1 116 ? -5.013 5.732 -3.101 1.00 91.75 116 ILE A C 1
ATOM 908 O O . ILE A 1 116 ? -4.634 5.494 -1.955 1.00 91.75 116 ILE A O 1
ATOM 912 N N . TRP A 1 117 ? -6.308 5.724 -3.425 1.00 94.25 117 TRP A N 1
ATOM 913 C CA . TRP A 1 117 ? -7.356 5.453 -2.436 1.00 94.25 117 TRP A CA 1
ATOM 914 C C . TRP A 1 117 ? -7.298 4.015 -1.918 1.00 94.25 117 TRP A C 1
ATOM 916 O O . TRP A 1 117 ? -7.433 3.784 -0.717 1.00 94.25 117 TRP A O 1
ATOM 926 N N . TYR A 1 118 ? -7.034 3.034 -2.788 1.00 94.12 118 TYR A N 1
ATOM 927 C CA . TYR A 1 118 ? -6.793 1.664 -2.329 1.00 94.12 118 TYR A CA 1
ATOM 928 C C . TYR A 1 118 ? -5.592 1.602 -1.380 1.00 94.12 118 TYR A C 1
ATOM 930 O O . TYR A 1 118 ? -5.665 0.981 -0.316 1.00 94.12 118 TYR A O 1
ATOM 938 N N . TYR A 1 119 ? -4.495 2.266 -1.741 1.00 93.88 119 TYR A N 1
ATOM 939 C CA . TYR A 1 119 ? -3.292 2.302 -0.922 1.00 93.88 119 TYR A CA 1
ATOM 940 C C . TYR A 1 119 ? -3.540 2.943 0.456 1.00 93.88 119 TYR A C 1
ATOM 942 O O . TYR A 1 119 ? -3.153 2.371 1.479 1.00 93.88 119 TYR A O 1
ATOM 950 N N . GLU A 1 120 ? -4.257 4.065 0.510 1.00 95.19 120 GLU A N 1
ATOM 951 C CA . GLU A 1 120 ? -4.681 4.699 1.761 1.00 95.19 120 GLU A CA 1
ATOM 952 C C . GLU A 1 120 ? -5.565 3.759 2.602 1.00 95.19 120 GLU A C 1
ATOM 954 O O . GLU A 1 120 ? -5.322 3.562 3.799 1.00 95.19 120 GLU A O 1
ATOM 959 N N . GLY A 1 121 ? -6.533 3.088 1.967 1.00 96.19 121 GLY A N 1
ATOM 960 C CA . GLY A 1 121 ? -7.374 2.073 2.600 1.00 96.19 121 GLY A CA 1
ATOM 961 C C . GLY A 1 121 ? -6.571 0.920 3.210 1.00 96.19 121 GLY A C 1
ATOM 962 O O . GLY A 1 121 ? -6.868 0.471 4.323 1.00 96.19 121 GLY A O 1
ATOM 963 N N . ALA A 1 122 ? -5.507 0.475 2.537 1.00 95.94 122 ALA A N 1
ATOM 964 C CA . ALA A 1 122 ? -4.614 -0.564 3.040 1.00 95.94 122 ALA A CA 1
ATOM 965 C C . ALA A 1 122 ? -3.846 -0.118 4.296 1.00 95.94 122 ALA A C 1
ATOM 967 O O . ALA A 1 122 ? -3.705 -0.901 5.243 1.00 95.94 122 ALA A O 1
ATOM 968 N N . ILE A 1 123 ? -3.407 1.145 4.358 1.00 96.38 123 ILE A N 1
ATOM 969 C CA . ILE A 1 123 ? -2.768 1.696 5.560 1.00 96.38 123 ILE A CA 1
ATOM 970 C C . ILE A 1 123 ? -3.777 1.767 6.713 1.00 96.38 123 ILE A C 1
ATOM 972 O O . ILE A 1 123 ? -3.476 1.297 7.813 1.00 96.38 123 ILE A O 1
ATOM 976 N N . PHE A 1 124 ? -4.993 2.272 6.471 1.00 97.56 124 PHE A N 1
ATOM 977 C CA . PHE A 1 124 ? -6.051 2.298 7.486 1.00 97.56 124 PHE A CA 1
ATOM 978 C C . PHE A 1 124 ? -6.379 0.903 8.025 1.00 97.56 124 PHE A C 1
ATOM 980 O O . PHE A 1 124 ? -6.514 0.727 9.241 1.00 97.56 124 PHE A O 1
ATOM 987 N N . ALA A 1 125 ? -6.466 -0.099 7.145 1.00 97.12 125 ALA A N 1
ATOM 988 C CA . ALA A 1 125 ? -6.703 -1.486 7.528 1.00 97.12 125 ALA A CA 1
ATOM 989 C C . ALA A 1 125 ? -5.610 -1.999 8.480 1.00 97.12 125 ALA A C 1
ATOM 991 O O . ALA A 1 125 ? -5.918 -2.585 9.523 1.00 97.12 125 ALA A O 1
ATOM 992 N N . PHE A 1 126 ? -4.341 -1.712 8.172 1.00 95.62 126 PHE A N 1
ATOM 993 C CA . PHE A 1 126 ? -3.197 -2.134 8.976 1.00 95.62 126 PHE A CA 1
ATOM 994 C C . PHE A 1 126 ? -3.246 -1.595 10.420 1.00 95.62 126 PHE A C 1
ATOM 996 O O . PHE A 1 126 ? -3.073 -2.363 11.377 1.00 95.62 126 PHE A O 1
ATOM 1003 N N . CYS A 1 127 ? -3.528 -0.298 10.600 1.00 94.50 127 CYS A N 1
ATOM 1004 C CA . CYS A 1 127 ? -3.639 0.330 11.926 1.00 94.50 127 CYS A CA 1
ATOM 1005 C C . CYS A 1 127 ? -5.044 0.260 12.548 1.00 94.50 127 CYS A C 1
ATOM 1007 O O . CYS A 1 127 ? -5.304 0.904 13.567 1.00 94.50 127 CYS A O 1
ATOM 1009 N N . GLY A 1 128 ? -5.938 -0.566 11.994 1.00 94.81 128 GLY A N 1
ATOM 1010 C CA . GLY A 1 128 ? -7.225 -0.917 12.601 1.00 94.81 128 GLY A CA 1
ATOM 1011 C C . GLY A 1 128 ? -8.347 0.105 12.402 1.00 94.81 128 GLY A C 1
ATOM 1012 O O . GLY A 1 128 ? -9.399 -0.016 13.032 1.00 94.81 128 GLY A O 1
ATOM 1013 N N . LYS A 1 129 ? -8.172 1.093 11.520 1.00 96.94 129 LYS A N 1
ATOM 1014 C CA . LYS A 1 129 ? -9.189 2.103 11.181 1.00 96.94 129 LYS A CA 1
ATOM 1015 C C . LYS A 1 129 ? -10.182 1.539 10.160 1.00 96.94 129 LYS A C 1
ATOM 1017 O O . LYS A 1 129 ? -10.236 1.960 9.011 1.00 96.94 129 LYS A O 1
ATOM 1022 N N . THR A 1 130 ? -10.955 0.544 10.595 1.00 97.12 130 THR A N 1
ATOM 1023 C CA . THR A 1 130 ? -11.797 -0.295 9.720 1.00 97.12 130 THR A CA 1
ATOM 1024 C C . THR A 1 130 ? -12.801 0.504 8.885 1.00 97.12 130 THR A C 1
ATOM 1026 O O . THR A 1 130 ? -12.939 0.233 7.696 1.00 97.12 130 THR A O 1
ATOM 1029 N N . ASP A 1 131 ? -13.486 1.488 9.476 1.00 97.19 131 ASP A N 1
ATOM 1030 C CA . ASP A 1 131 ? -14.481 2.290 8.751 1.00 97.19 131 ASP A CA 1
ATOM 1031 C C . ASP A 1 131 ? -13.851 3.093 7.611 1.00 97.19 131 ASP A C 1
ATOM 1033 O O . ASP A 1 131 ? -14.343 3.048 6.485 1.00 97.19 131 ASP A O 1
ATOM 1037 N N . ALA A 1 132 ? -12.732 3.767 7.889 1.00 97.25 132 ALA A N 1
ATOM 1038 C CA . ALA A 1 132 ? -11.993 4.523 6.885 1.00 97.25 132 ALA A CA 1
ATOM 1039 C C . ALA A 1 132 ? -11.424 3.602 5.797 1.00 97.25 132 ALA A C 1
ATOM 1041 O O . ALA A 1 132 ? -11.557 3.907 4.617 1.00 97.25 132 ALA A O 1
ATOM 1042 N N . ALA A 1 133 ? -10.880 2.439 6.173 1.00 97.75 133 ALA A N 1
ATOM 1043 C CA . ALA A 1 133 ? -10.380 1.454 5.215 1.00 97.75 133 ALA A CA 1
ATOM 1044 C C . ALA A 1 133 ? -11.466 1.012 4.222 1.00 97.75 133 ALA A C 1
ATOM 1046 O O . ALA A 1 133 ? -11.274 1.097 3.013 1.00 97.75 133 ALA A O 1
ATOM 1047 N N . ILE A 1 134 ? -12.629 0.590 4.732 1.00 97.44 134 ILE A N 1
ATOM 1048 C CA . ILE A 1 134 ? -13.761 0.160 3.898 1.00 97.44 134 ILE A CA 1
ATOM 1049 C C . ILE A 1 134 ? -14.238 1.300 3.001 1.00 97.44 134 ILE A C 1
ATOM 1051 O O . ILE A 1 134 ? -14.478 1.073 1.818 1.00 97.44 134 ILE A O 1
ATOM 1055 N N . HIS A 1 135 ? -14.360 2.515 3.540 1.00 96.81 135 HIS A N 1
ATOM 1056 C CA . HIS A 1 135 ? -14.781 3.669 2.754 1.00 96.81 135 HIS A CA 1
ATOM 1057 C C . HIS A 1 135 ? -13.826 3.947 1.585 1.00 96.81 135 HIS A C 1
ATOM 1059 O O . HIS A 1 135 ? -14.286 4.077 0.452 1.00 96.81 135 HIS A O 1
ATOM 1065 N N . MET A 1 136 ? -12.513 3.948 1.833 1.00 96.50 136 MET A N 1
ATOM 1066 C CA . MET A 1 136 ? -11.506 4.159 0.790 1.00 96.50 136 MET A CA 1
ATOM 1067 C C . MET A 1 136 ? -11.541 3.070 -0.288 1.00 96.50 136 MET A C 1
ATOM 1069 O O . MET A 1 136 ? -11.494 3.381 -1.477 1.00 96.50 136 MET A O 1
ATOM 1073 N N . PHE A 1 137 ? -11.702 1.798 0.095 1.00 97.25 137 PHE A N 1
ATOM 1074 C CA . PHE A 1 137 ? -11.838 0.719 -0.887 1.00 97.25 137 PHE A CA 1
ATOM 1075 C C . PHE A 1 137 ? -13.090 0.866 -1.750 1.00 97.25 137 PHE A C 1
ATOM 1077 O O . PHE A 1 137 ? -13.016 0.641 -2.956 1.00 97.25 137 PHE A O 1
ATOM 1084 N N . LYS A 1 138 ? -14.222 1.275 -1.167 1.00 96.19 138 LYS A N 1
ATOM 1085 C CA . LYS A 1 138 ? -15.448 1.525 -1.934 1.00 96.19 138 LYS A CA 1
ATOM 1086 C C . LYS A 1 138 ? -15.263 2.651 -2.946 1.00 96.19 138 LYS A C 1
ATOM 1088 O O . LYS A 1 138 ? -15.594 2.453 -4.108 1.00 96.19 138 LYS A O 1
ATOM 1093 N N . LEU A 1 139 ? -14.651 3.770 -2.548 1.00 94.88 139 LEU A N 1
ATOM 1094 C CA . LEU A 1 139 ? -14.336 4.859 -3.481 1.00 94.88 139 LEU A CA 1
ATOM 1095 C C . LEU A 1 139 ? -13.445 4.376 -4.635 1.00 94.88 139 LEU A C 1
ATOM 1097 O O . LEU A 1 139 ? -13.724 4.671 -5.795 1.00 94.88 139 LEU A O 1
ATOM 1101 N N . ALA A 1 140 ? -12.406 3.586 -4.339 1.00 95.31 140 ALA A N 1
ATOM 1102 C CA . ALA A 1 140 ? -11.523 3.027 -5.365 1.00 95.31 140 ALA A CA 1
ATOM 1103 C C . ALA A 1 140 ? -12.299 2.163 -6.373 1.00 95.31 140 ALA A C 1
ATOM 1105 O O . ALA A 1 140 ? -12.145 2.318 -7.586 1.00 95.31 140 ALA A O 1
ATOM 1106 N N . ILE A 1 141 ? -13.189 1.300 -5.876 1.00 95.81 141 ILE A N 1
ATOM 1107 C CA . ILE A 1 141 ? -14.042 0.437 -6.701 1.00 95.81 141 ILE A CA 1
ATOM 1108 C C . ILE A 1 141 ? -15.026 1.262 -7.541 1.00 95.81 141 ILE A C 1
ATOM 1110 O O . ILE A 1 141 ? -15.197 0.974 -8.726 1.00 95.81 141 ILE A O 1
ATOM 1114 N N . GLU A 1 142 ? -15.642 2.298 -6.967 1.00 93.88 142 GLU A N 1
ATOM 1115 C CA . GLU A 1 142 ? -16.557 3.208 -7.673 1.00 93.88 142 GLU A CA 1
ATOM 1116 C C . GLU A 1 142 ? -15.877 3.921 -8.852 1.00 93.88 142 GLU A C 1
ATOM 1118 O O . GLU A 1 142 ? -16.527 4.193 -9.861 1.00 93.88 142 GLU A O 1
ATOM 1123 N N . GLN A 1 143 ? -14.564 4.152 -8.767 1.00 92.94 143 GLN A N 1
ATOM 1124 C CA . GLN A 1 143 ? -13.741 4.672 -9.864 1.00 92.94 143 GLN A CA 1
ATOM 1125 C C . GLN A 1 143 ? -13.011 3.585 -10.669 1.00 92.94 143 GLN A C 1
ATOM 1127 O O . GLN A 1 143 ? -12.017 3.852 -11.341 1.00 92.94 143 GLN A O 1
ATOM 1132 N N . ASN A 1 144 ? -13.550 2.365 -10.682 1.00 92.44 144 ASN A N 1
ATOM 1133 C CA . ASN A 1 144 ? -13.098 1.230 -11.493 1.00 92.44 144 ASN A CA 1
ATOM 1134 C C . ASN A 1 144 ? -11.722 0.648 -11.124 1.00 92.44 144 ASN A C 1
ATOM 1136 O O . ASN A 1 144 ? -11.159 -0.135 -11.895 1.00 92.44 144 ASN A O 1
ATOM 1140 N N . PHE A 1 145 ? -11.188 0.941 -9.936 1.00 92.62 145 PHE A N 1
ATOM 1141 C CA . PHE A 1 145 ? -10.032 0.216 -9.410 1.00 92.62 145 PHE A CA 1
ATOM 1142 C C . PHE A 1 145 ? -10.475 -1.113 -8.780 1.00 92.62 145 PHE A C 1
ATOM 1144 O O . PHE A 1 145 ? -10.663 -1.257 -7.572 1.00 92.62 145 PHE A O 1
ATOM 1151 N N . CYS A 1 146 ? -10.679 -2.116 -9.637 1.00 92.69 146 CYS A N 1
ATOM 1152 C CA . CYS A 1 146 ? -11.251 -3.415 -9.276 1.00 92.69 146 CYS A CA 1
ATOM 1153 C C . CYS A 1 146 ? -10.219 -4.405 -8.687 1.00 92.69 146 CYS A C 1
ATOM 1155 O O . CYS A 1 146 ? -10.044 -5.524 -9.190 1.00 92.69 146 CYS A O 1
ATOM 1157 N N . ALA A 1 147 ? -9.520 -4.008 -7.623 1.00 89.31 147 ALA A N 1
ATOM 1158 C CA . ALA A 1 147 ? -8.423 -4.755 -6.999 1.00 89.31 147 ALA A CA 1
ATOM 1159 C C . ALA A 1 147 ? -8.873 -5.956 -6.135 1.00 89.31 147 ALA A C 1
ATOM 1161 O O . ALA A 1 147 ? -8.407 -6.154 -5.014 1.00 89.31 147 ALA A O 1
ATOM 1162 N N . TYR A 1 148 ? -9.776 -6.793 -6.662 1.00 93.25 148 TYR A N 1
ATOM 1163 C CA . TYR A 1 148 ? -10.316 -7.966 -5.960 1.00 93.25 148 TYR A CA 1
ATOM 1164 C C . TYR A 1 148 ? -9.219 -8.908 -5.447 1.00 93.25 148 TYR A C 1
ATOM 1166 O O . TYR A 1 148 ? -9.256 -9.344 -4.299 1.00 93.25 148 TYR A O 1
ATOM 1174 N N . SER A 1 149 ? -8.214 -9.193 -6.279 1.00 89.06 149 SER A N 1
ATOM 1175 C CA . SER A 1 149 ? -7.095 -10.053 -5.889 1.00 89.06 149 SER A CA 1
ATOM 1176 C C . SER A 1 149 ? -6.309 -9.456 -4.719 1.00 89.06 149 SER A C 1
ATOM 1178 O O . SER A 1 149 ? -6.044 -10.170 -3.758 1.00 89.06 149 SER A O 1
ATOM 1180 N N . ASN A 1 150 ? -6.022 -8.152 -4.748 1.00 89.88 150 ASN A N 1
ATOM 1181 C CA . ASN A 1 150 ? -5.252 -7.467 -3.711 1.00 89.88 150 ASN A CA 1
ATOM 1182 C C . ASN A 1 150 ? -5.980 -7.502 -2.361 1.00 89.88 150 ASN A C 1
ATOM 1184 O O . ASN A 1 150 ? -5.360 -7.764 -1.333 1.00 89.88 150 ASN A O 1
ATOM 1188 N N . LEU A 1 151 ? -7.307 -7.324 -2.358 1.00 93.62 151 LEU A N 1
ATOM 1189 C CA . LEU A 1 151 ? -8.116 -7.422 -1.137 1.00 93.62 151 LEU A CA 1
ATOM 1190 C C . LEU A 1 151 ? -7.941 -8.786 -0.436 1.00 93.62 151 LEU A C 1
ATOM 1192 O O . LEU A 1 151 ? -7.961 -8.871 0.798 1.00 93.62 151 LEU A O 1
ATOM 1196 N N . LEU A 1 152 ? -7.710 -9.851 -1.212 1.00 91.94 152 LEU A N 1
ATOM 1197 C CA . LEU A 1 152 ? -7.482 -11.207 -0.711 1.00 91.94 152 LEU A CA 1
ATOM 1198 C C . LEU A 1 152 ? -6.029 -11.464 -0.287 1.00 91.94 152 LEU A C 1
ATOM 1200 O O . LEU A 1 152 ? -5.815 -12.157 0.710 1.00 91.94 152 LEU A O 1
ATOM 1204 N N . SER A 1 153 ? -5.042 -10.930 -1.012 1.00 89.44 153 SER A N 1
ATOM 1205 C CA . SER A 1 153 ? -3.622 -11.272 -0.833 1.00 89.44 153 SER A CA 1
ATOM 1206 C C . SER A 1 153 ? -2.806 -10.264 -0.027 1.00 89.44 153 SER A C 1
ATOM 1208 O O . SER A 1 153 ? -1.842 -10.671 0.618 1.00 89.44 153 SER A O 1
ATOM 1210 N N . ASP A 1 154 ? -3.170 -8.978 -0.012 1.00 91.00 154 ASP A N 1
ATOM 1211 C CA . ASP A 1 154 ? -2.332 -7.925 0.572 1.00 91.00 154 ASP A CA 1
ATOM 1212 C C . ASP A 1 154 ? -2.092 -8.187 2.074 1.00 91.00 154 ASP A C 1
ATOM 1214 O O . ASP A 1 154 ? -3.061 -8.282 2.846 1.00 91.00 154 ASP A O 1
ATOM 1218 N N . PRO A 1 155 ? -0.832 -8.318 2.533 1.00 91.56 155 PRO A N 1
ATOM 1219 C CA . PRO A 1 155 ? -0.522 -8.557 3.940 1.00 91.56 155 PRO A CA 1
ATOM 1220 C C . PRO A 1 155 ? -1.072 -7.489 4.896 1.00 91.56 155 PRO A C 1
ATOM 1222 O O . PRO A 1 155 ? -1.436 -7.819 6.027 1.00 91.56 155 PRO A O 1
ATOM 1225 N N . LEU A 1 156 ? -1.209 -6.231 4.455 1.00 93.56 156 LEU A N 1
ATOM 1226 C CA . LEU A 1 156 ? -1.733 -5.147 5.298 1.00 93.56 156 LEU A CA 1
ATOM 1227 C C . LEU A 1 156 ? -3.200 -5.359 5.692 1.00 93.56 156 LEU A C 1
ATOM 1229 O O . LEU A 1 156 ? -3.641 -4.909 6.751 1.00 93.56 156 LEU A O 1
ATOM 1233 N N . LEU A 1 157 ? -3.946 -6.102 4.874 1.00 94.81 157 LEU A N 1
ATOM 1234 C CA . LEU A 1 157 ? -5.373 -6.358 5.056 1.00 94.81 157 LEU A CA 1
ATOM 1235 C C . LEU A 1 157 ? -5.645 -7.609 5.903 1.00 94.81 157 LEU A C 1
ATOM 1237 O O . LEU A 1 157 ? -6.805 -7.933 6.149 1.00 94.81 157 LEU A O 1
ATOM 1241 N N . ALA A 1 158 ? -4.614 -8.303 6.401 1.00 93.56 158 ALA A N 1
ATOM 1242 C CA . ALA A 1 158 ? -4.772 -9.563 7.133 1.00 93.56 158 ALA A CA 1
ATOM 1243 C C . ALA A 1 158 ? -5.747 -9.465 8.320 1.00 93.56 158 ALA A C 1
ATOM 1245 O O . ALA A 1 158 ? -6.565 -10.361 8.516 1.00 93.56 158 ALA A O 1
ATOM 1246 N N . LYS A 1 159 ? -5.704 -8.363 9.082 1.00 94.62 159 LYS A N 1
ATOM 1247 C CA . LYS A 1 159 ? -6.647 -8.115 10.187 1.00 94.62 159 LYS A CA 1
ATOM 1248 C C . LYS A 1 159 ? -8.047 -7.755 9.697 1.00 94.62 159 LYS A C 1
ATOM 1250 O O . LYS A 1 159 ? -9.022 -8.159 10.312 1.00 94.62 159 LYS A O 1
ATOM 1255 N N . LEU A 1 160 ? -8.157 -6.994 8.610 1.00 96.31 160 LEU A N 1
ATOM 1256 C CA . LEU A 1 160 ? -9.454 -6.603 8.060 1.00 96.31 160 LEU A CA 1
ATOM 1257 C C . LEU A 1 160 ? -10.193 -7.805 7.457 1.00 96.31 160 LEU A C 1
ATOM 1259 O O . LEU A 1 160 ? -11.407 -7.890 7.590 1.00 96.31 160 LEU A O 1
ATOM 1263 N N . ARG A 1 161 ? -9.467 -8.769 6.876 1.00 95.31 161 ARG A N 1
ATOM 1264 C CA . ARG A 1 161 ? -10.033 -10.013 6.329 1.00 95.31 161 ARG A CA 1
ATOM 1265 C C . ARG A 1 161 ? -10.750 -10.893 7.353 1.00 95.31 161 ARG A C 1
ATOM 1267 O O . ARG A 1 161 ? -11.526 -11.751 6.955 1.00 95.31 161 ARG A O 1
ATOM 1274 N N . THR A 1 162 ? -10.526 -10.698 8.652 1.00 95.38 162 THR A N 1
ATOM 1275 C CA . THR A 1 162 ? -11.281 -11.410 9.697 1.00 95.38 162 THR A CA 1
ATOM 1276 C C . THR A 1 162 ? -12.576 -10.694 10.089 1.00 95.38 162 THR A C 1
ATOM 1278 O O . THR A 1 162 ? -13.369 -11.238 10.857 1.00 95.38 162 THR A O 1
ATOM 1281 N N . ASN A 1 163 ? -12.807 -9.481 9.577 1.00 95.25 163 ASN A N 1
ATOM 1282 C CA . ASN A 1 163 ? -14.009 -8.701 9.824 1.00 95.25 163 ASN A CA 1
ATOM 1283 C C . ASN A 1 163 ? -15.058 -8.986 8.732 1.00 95.25 163 ASN A C 1
ATOM 1285 O O . ASN A 1 163 ? -14.785 -8.694 7.570 1.00 95.25 163 ASN A O 1
ATOM 1289 N N . PRO A 1 164 ? -16.280 -9.440 9.075 1.00 94.94 164 PRO A N 1
ATOM 1290 C CA . PRO A 1 164 ? -17.331 -9.734 8.093 1.00 94.94 164 PRO A CA 1
ATOM 1291 C C . PRO A 1 164 ? -17.699 -8.561 7.176 1.00 94.94 164 PRO A C 1
ATOM 1293 O O . PRO A 1 164 ? -18.227 -8.750 6.087 1.00 94.94 164 PRO A O 1
ATOM 1296 N N . ARG A 1 165 ? -17.417 -7.319 7.589 1.00 93.31 165 ARG A N 1
ATOM 1297 C CA . ARG A 1 165 ? -17.698 -6.135 6.767 1.00 93.31 165 ARG A CA 1
ATOM 1298 C C . ARG A 1 165 ? -16.852 -6.055 5.493 1.00 93.31 165 ARG A C 1
ATOM 1300 O O . ARG A 1 165 ? -17.208 -5.288 4.604 1.00 93.31 165 ARG A O 1
ATOM 1307 N N . ILE A 1 166 ? -15.762 -6.821 5.379 1.00 95.94 166 ILE A N 1
ATOM 1308 C CA . ILE A 1 166 ? -14.985 -6.892 4.134 1.00 95.94 166 ILE A CA 1
ATOM 1309 C C . ILE A 1 166 ? -15.737 -7.636 3.017 1.00 95.94 166 ILE A C 1
ATOM 1311 O O . ILE A 1 166 ? -15.458 -7.395 1.844 1.00 95.94 166 ILE A O 1
ATOM 1315 N N . ASP A 1 167 ? -16.716 -8.485 3.348 1.00 96.00 167 ASP A N 1
ATOM 1316 C CA . ASP A 1 167 ? -17.430 -9.319 2.371 1.00 96.00 167 ASP A CA 1
ATOM 1317 C C . ASP A 1 167 ? -18.191 -8.480 1.336 1.00 96.00 167 ASP A C 1
ATOM 1319 O O . ASP A 1 167 ? -18.258 -8.831 0.153 1.00 96.00 167 ASP A O 1
ATOM 1323 N N . GLU A 1 168 ? -18.723 -7.333 1.760 1.00 95.25 168 GLU A N 1
ATOM 1324 C CA . GLU A 1 168 ? -19.385 -6.380 0.869 1.00 95.25 168 GLU A CA 1
ATOM 1325 C C . GLU A 1 168 ? -18.387 -5.789 -0.139 1.00 95.25 168 GLU A C 1
ATOM 1327 O O . GLU A 1 168 ? -18.636 -5.821 -1.345 1.00 95.25 168 GLU A O 1
ATOM 1332 N N . VAL A 1 169 ? -17.217 -5.352 0.340 1.00 97.25 169 VAL A N 1
ATOM 1333 C CA . VAL A 1 169 ? -16.136 -4.801 -0.495 1.00 97.25 169 VAL A CA 1
ATOM 1334 C C . VAL A 1 169 ? -15.631 -5.849 -1.489 1.00 97.25 169 VAL A C 1
ATOM 1336 O O . VAL A 1 169 ? -15.448 -5.550 -2.666 1.00 97.25 169 VAL A O 1
ATOM 1339 N N . LEU A 1 170 ? -15.456 -7.100 -1.054 1.00 97.38 170 LEU A N 1
ATOM 1340 C CA . LEU A 1 170 ? -15.057 -8.208 -1.928 1.00 97.38 170 LEU A CA 1
ATOM 1341 C C . LEU A 1 170 ? -16.103 -8.480 -3.015 1.00 97.38 170 LEU A C 1
ATOM 1343 O O . LEU A 1 170 ? -15.752 -8.684 -4.179 1.00 97.38 170 LEU A O 1
ATOM 1347 N N . THR A 1 171 ? -17.387 -8.447 -2.655 1.00 97.50 171 THR A N 1
ATOM 1348 C CA . THR A 1 171 ? -18.495 -8.645 -3.599 1.00 97.50 171 THR A CA 1
ATOM 1349 C C . THR A 1 171 ? -18.569 -7.514 -4.628 1.00 97.50 171 THR A C 1
ATOM 1351 O O . THR A 1 171 ? -18.814 -7.755 -5.812 1.00 97.50 171 THR A O 1
ATOM 1354 N N . GLU A 1 172 ? -18.369 -6.268 -4.206 1.00 97.12 172 GLU A N 1
ATOM 1355 C CA . GLU A 1 172 ? -18.304 -5.103 -5.095 1.00 97.12 172 GLU A CA 1
ATOM 1356 C C . GLU A 1 172 ? -17.078 -5.159 -6.017 1.00 97.12 172 GLU A C 1
ATOM 1358 O O . GLU A 1 172 ? -17.225 -5.036 -7.234 1.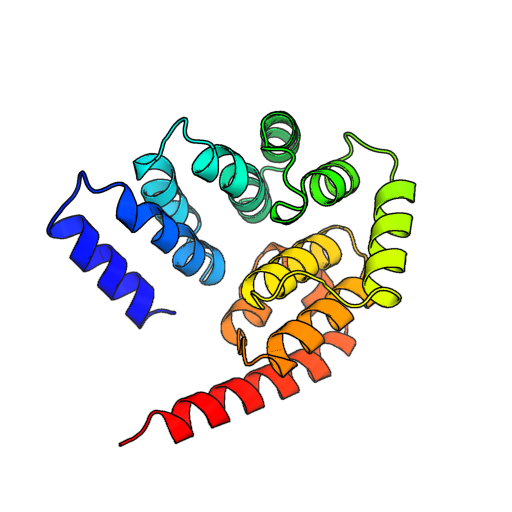00 97.12 172 GLU A O 1
ATOM 1363 N N . ALA A 1 173 ? -15.892 -5.450 -5.477 1.00 96.62 173 ALA A N 1
ATOM 1364 C CA . ALA A 1 173 ? -14.658 -5.552 -6.252 1.00 96.62 173 ALA A CA 1
ATOM 1365 C C . ALA A 1 173 ? -14.702 -6.688 -7.286 1.00 96.62 173 ALA A C 1
ATOM 1367 O O . ALA A 1 173 ? -14.232 -6.508 -8.411 1.00 96.62 173 ALA A O 1
ATOM 1368 N N . SER A 1 174 ? -15.294 -7.840 -6.943 1.00 96.44 174 SER A N 1
ATOM 1369 C CA . SER A 1 174 ? -15.480 -8.948 -7.890 1.00 96.44 174 SER A CA 1
ATOM 1370 C C . SER A 1 174 ? -16.392 -8.538 -9.045 1.00 96.44 174 SER A C 1
ATOM 1372 O O . SER A 1 174 ? -16.042 -8.739 -10.205 1.00 96.44 174 SER A O 1
ATOM 1374 N N . ARG A 1 175 ? -17.532 -7.898 -8.746 1.00 96.44 175 ARG A N 1
ATOM 1375 C CA . ARG A 1 175 ? -18.461 -7.413 -9.781 1.00 96.44 175 ARG A CA 1
ATOM 1376 C C . ARG A 1 175 ? -17.811 -6.367 -10.686 1.00 96.44 175 ARG A C 1
ATOM 1378 O O . ARG A 1 175 ? -17.962 -6.443 -11.902 1.00 96.44 175 ARG A O 1
ATOM 1385 N N . CYS A 1 176 ? -17.062 -5.431 -10.103 1.00 96.12 176 CYS A N 1
ATOM 1386 C CA . CYS A 1 176 ? -16.261 -4.446 -10.829 1.00 96.12 176 CYS A CA 1
ATOM 1387 C C . CYS A 1 176 ? -15.289 -5.141 -11.796 1.00 96.12 176 CYS A C 1
ATOM 1389 O O . CYS A 1 176 ? -15.271 -4.852 -12.993 1.00 96.12 176 CYS A O 1
ATOM 1391 N N . GLN A 1 177 ? -14.522 -6.118 -11.299 1.00 92.50 177 GLN A N 1
ATOM 1392 C CA . GLN A 1 177 ? -13.525 -6.836 -12.090 1.00 92.50 177 GLN A CA 1
ATOM 1393 C C . GLN A 1 177 ? -14.163 -7.593 -13.263 1.00 92.50 177 GLN A C 1
ATOM 1395 O O . GLN A 1 177 ? -13.634 -7.560 -14.378 1.00 92.50 177 GLN A O 1
ATOM 1400 N N . ASP A 1 178 ? -15.298 -8.250 -13.036 1.00 93.94 178 ASP A N 1
ATOM 1401 C CA . ASP A 1 178 ? -16.022 -8.976 -14.080 1.00 93.94 178 ASP A CA 1
ATOM 1402 C C . ASP A 1 178 ? -16.594 -8.038 -15.149 1.00 93.94 178 ASP A C 1
ATOM 1404 O O . ASP A 1 178 ? -16.528 -8.348 -16.344 1.00 93.94 178 ASP A O 1
ATOM 1408 N N . ALA A 1 179 ? -17.095 -6.866 -14.748 1.00 92.38 179 ALA A N 1
ATOM 1409 C CA . ALA A 1 179 ? -17.571 -5.843 -15.673 1.00 92.38 179 ALA A CA 1
ATOM 1410 C C . ALA A 1 179 ? -16.437 -5.330 -16.576 1.00 92.38 179 ALA A C 1
ATOM 1412 O O . ALA A 1 179 ? -16.583 -5.335 -17.801 1.00 92.38 179 ALA A O 1
ATOM 1413 N N . VAL A 1 180 ? -15.280 -4.986 -15.997 1.00 87.88 180 VAL A N 1
ATOM 1414 C CA . VAL A 1 180 ? -14.096 -4.538 -16.752 1.00 87.88 180 VAL A CA 1
ATOM 1415 C C . VAL A 1 180 ? -13.606 -5.625 -17.710 1.00 87.88 180 VAL A C 1
ATOM 1417 O O . VAL A 1 180 ? -13.346 -5.352 -18.880 1.00 87.88 180 VAL A O 1
ATOM 1420 N N . ARG A 1 181 ? -13.532 -6.883 -17.259 1.00 86.75 181 ARG A N 1
ATOM 1421 C CA . ARG A 1 181 ? -13.137 -8.016 -18.114 1.00 86.75 181 ARG A CA 1
ATOM 1422 C C . ARG A 1 181 ? -14.109 -8.260 -19.260 1.00 86.75 181 ARG A C 1
ATOM 1424 O O . ARG A 1 181 ? -13.678 -8.645 -20.342 1.00 86.75 181 ARG A O 1
ATOM 1431 N N . THR A 1 182 ? -15.405 -8.079 -19.024 1.00 88.69 182 THR A N 1
ATOM 1432 C CA . THR A 1 182 ? -16.432 -8.255 -20.057 1.00 88.69 182 THR A CA 1
ATOM 1433 C C . THR A 1 182 ? -16.34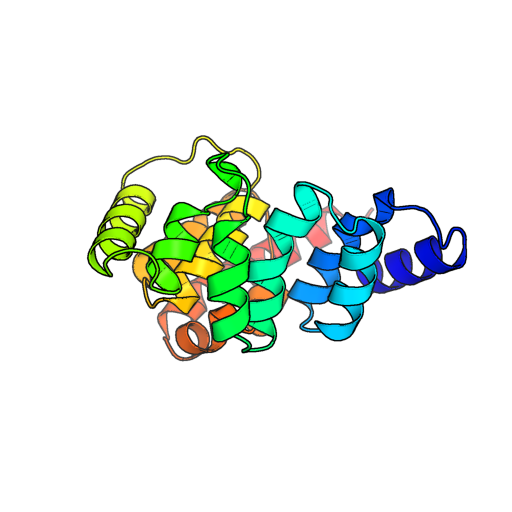8 -7.141 -21.094 1.00 88.69 182 THR A C 1
ATOM 1435 O O . THR A 1 182 ? -16.370 -7.434 -22.283 1.00 88.69 182 THR A O 1
ATOM 1438 N N . ALA A 1 183 ? -16.167 -5.892 -20.659 1.00 81.81 183 ALA A N 1
ATOM 1439 C CA . ALA A 1 183 ? -15.960 -4.750 -21.549 1.00 81.81 183 ALA A CA 1
ATOM 1440 C C . ALA A 1 183 ? -14.650 -4.834 -22.357 1.00 81.81 183 ALA A C 1
ATOM 1442 O O . ALA A 1 183 ? -14.573 -4.288 -23.452 1.00 81.81 183 ALA A O 1
ATOM 1443 N N . ALA A 1 184 ? -13.629 -5.523 -21.837 1.00 74.81 184 ALA A N 1
ATOM 1444 C CA . ALA A 1 184 ? -12.345 -5.717 -22.510 1.00 74.81 184 ALA A CA 1
ATOM 1445 C C . ALA A 1 184 ? -12.333 -6.862 -23.544 1.00 74.81 184 ALA A C 1
ATOM 1447 O O . ALA A 1 184 ? -11.326 -7.039 -24.234 1.00 74.81 184 ALA A O 1
ATOM 1448 N N . LYS A 1 185 ? -13.404 -7.662 -23.652 1.00 62.47 185 LYS A N 1
ATOM 1449 C CA . LYS A 1 185 ? -13.522 -8.672 -24.714 1.00 62.47 185 LYS A CA 1
ATOM 1450 C C . LYS A 1 185 ? -13.950 -7.983 -26.022 1.00 62.47 185 LYS A C 1
ATOM 1452 O O . LYS A 1 185 ? -14.937 -7.252 -25.985 1.00 62.47 185 LYS A O 1
ATOM 1457 N N . PRO A 1 186 ? -13.216 -8.189 -27.132 1.00 54.72 186 PRO A N 1
ATOM 1458 C CA . PRO A 1 186 ? -13.536 -7.593 -28.429 1.00 54.72 186 PRO A CA 1
ATOM 1459 C C . PRO A 1 186 ? -14.839 -8.130 -29.030 1.00 54.72 186 PRO A C 1
ATOM 1461 O O . PRO A 1 186 ? -15.207 -9.290 -28.723 1.00 54.72 186 PRO A O 1
#

Foldseek 3Di:
DVVLLVVLVVVCVVPVLDLVSLVSLVVCLLQLVLVVSVSSLVSQPPDLVSLLCVLVSCVSVVNLVVSQVSLVSHDDPVLSVSQLSCCLSPVDPVVSVVVVLVCLVVDDDPDPQLVSLQVVLLSCLQSVSQVSNLSSLVVSLVSLVLSLSSCVRNSSNPNVVVPPSCVVSNVSSVVSVVVVVVVPDD

pLDDT: mean 92.82, std 5.74, range [54.72, 97.75]